Protein AF-A0AB32VSA9-F1 (afdb_monomer)

InterPro domains:
  IPR040339 Protein SHOU4/SHOU4-like [PTHR33709] (23-257)

pLDDT: mean 73.22, std 20.21, range [21.0, 95.19]

Mean predicted aligned error: 14.39 Å

Nearest PDB structures (foldseek):
  9ayr-assembly1_B  TM=3.453E-01  e=8.272E+00  Saccharomyces cerevisiae S288C

Radius of gyration: 26.33 Å; Cα contacts (8 Å, |Δi|>4): 313; chains: 1; bounding box: 54×51×90 Å

Secondary structure (DSSP, 8-state):
-PPP--------PPPP-----------EE-HHHHHHHHHHHHS--SS-HHHHHHHHHHHHHHHHHHHHHHHHH---HHHHHHHHHHHHHHHHHHHHHHHHHHHHHHHHHHHHHHSPPPPTTTPPTT------EEEEE-S--EE-SSS--EEESEEEEEEEEE---------S---SS-EEEEEEEEEE--EEEEETTT--EEEE--STT------PPPEEEEE--TT--S--HHHHHHHHHTT---SS--EEEEEEE-

Organism: Theobroma cacao (NCBI:txid3641)

Sequence (258 aa):
MHFGVSTSSTPRCLPPFEETKGKKRVMNDLSNAAVREQQSSYSCKPIPSLALYILVTLFFIGLSVSIFILVVVHNAAFLLSFLFLSALVASFLAWNAVNWRHHNKAAFGFFLNSFPDSDLRLARQGQLVKITGVASCGSHSLETSYERVARCIYASTLLYEYGQFGLKPVNVNRSCFQWNLAYCERFSTDFYITDQKSGVRAVVKAGSGCEVMPLIIESELVNTTKQCRTLSPHLSNWLRDKNLSAEARLLRLEEGFE

Foldseek 3Di:
DFDDDDDDDDDDDDDDDDDDPDDDQFKDWCQVVVQVVVVVLVPPPPDDVVVVVVVVVVLVVQQVVQVVCCVPVVDNPSVVVSVVVVVVVVVVVVVCSVVVSVCVLVVVVVVLVPDDADDPVPDDGPDDGHFDFDKFDDPDWDAELQPRRIRF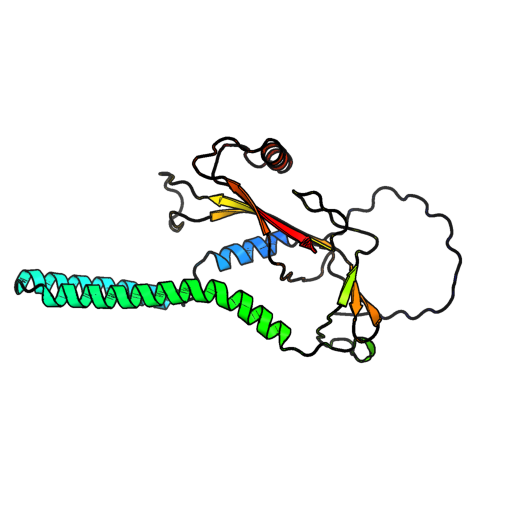QKKKKWKWFWDDDDPDDDDDDDDHTDTDTPDITIIGQWIWGQGPPHRDIDIDHNTDPDDDDDSWDWDWPDWDDPVCQDDDPSVLVSCVVVVHDSGRGTMIMTMTTD

Solvent-accessible surface area (backbone atoms only — not comparable to full-atom values): 15623 Å² total; per-residue (Å²): 114,90,79,85,87,84,88,80,92,75,95,72,87,81,76,86,84,77,86,75,83,83,74,78,83,70,53,20,78,45,27,70,60,48,53,54,50,47,57,55,68,72,41,84,68,92,55,63,68,66,60,54,53,52,52,53,53,51,50,55,53,51,50,53,53,30,51,50,45,27,70,75,68,70,43,59,64,58,41,53,52,50,52,51,53,51,50,52,53,50,50,51,51,51,50,49,56,56,46,47,65,57,43,49,60,53,50,51,51,49,55,61,63,68,53,71,71,49,55,73,90,75,59,54,90,72,60,90,72,45,77,60,55,56,74,42,52,51,100,54,57,40,59,33,87,81,87,56,51,66,67,19,39,31,32,34,39,37,35,28,35,52,54,70,95,65,100,64,97,75,73,95,86,71,75,83,80,41,76,40,81,75,42,62,45,29,41,28,31,41,27,33,36,31,31,68,88,72,68,51,72,46,78,44,80,38,16,68,94,45,94,74,85,86,89,74,81,60,44,82,76,43,77,45,49,95,87,52,61,73,72,53,72,68,57,39,50,52,29,49,76,70,76,41,84,68,68,69,63,47,38,36,36,31,42,29,73,80

Structure (mmCIF, N/CA/C/O backbone):
data_AF-A0AB32VSA9-F1
#
_entry.id   AF-A0AB32VSA9-F1
#
loop_
_atom_site.group_PDB
_atom_site.id
_atom_site.type_symbol
_atom_site.label_atom_id
_atom_site.label_alt_id
_atom_site.label_comp_id
_atom_site.label_asym_id
_atom_site.label_entity_id
_atom_site.label_seq_id
_atom_site.pdbx_PDB_ins_code
_atom_site.Cartn_x
_atom_site.Cartn_y
_atom_site.Cartn_z
_atom_site.occupancy
_atom_site.B_iso_or_equiv
_atom_site.auth_seq_id
_atom_site.auth_comp_id
_atom_site.auth_asym_id
_atom_site.auth_atom_id
_atom_site.pdbx_PDB_model_num
ATOM 1 N N . MET A 1 1 ? 3.604 -21.025 -12.481 1.00 35.41 1 MET A N 1
ATOM 2 C CA . MET A 1 1 ? 4.168 -20.023 -13.417 1.00 35.41 1 MET A CA 1
ATOM 3 C C . MET A 1 1 ? 5.036 -20.746 -14.440 1.00 35.41 1 MET A C 1
ATOM 5 O O . MET A 1 1 ? 5.994 -21.402 -14.048 1.00 35.41 1 MET A O 1
ATOM 9 N N . HIS A 1 2 ? 4.665 -20.717 -15.724 1.00 21.00 2 HIS A N 1
ATOM 10 C CA . HIS A 1 2 ? 5.461 -21.317 -16.802 1.00 21.00 2 HIS A CA 1
ATOM 11 C C . HIS A 1 2 ? 6.469 -20.288 -17.322 1.00 21.00 2 HIS A C 1
ATOM 13 O O . HIS A 1 2 ? 6.071 -19.263 -17.864 1.00 21.00 2 HIS A O 1
ATOM 19 N N . PHE A 1 3 ? 7.762 -20.569 -17.169 1.00 30.45 3 PHE A N 1
ATOM 20 C CA . PHE A 1 3 ? 8.835 -19.806 -17.799 1.00 30.45 3 PHE A CA 1
ATOM 21 C C . PHE A 1 3 ? 9.336 -20.593 -19.012 1.00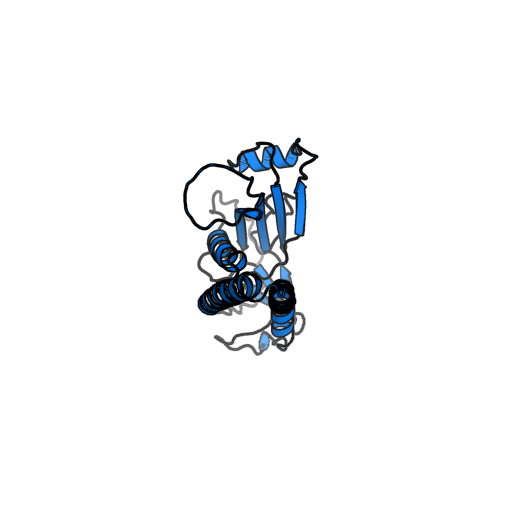 30.45 3 PHE A C 1
ATOM 23 O O . PHE A 1 3 ? 9.810 -21.716 -18.864 1.00 30.45 3 PHE A O 1
ATOM 30 N N . GLY A 1 4 ? 9.190 -20.027 -20.210 1.00 25.67 4 GLY A N 1
ATOM 31 C CA . GLY A 1 4 ? 9.845 -20.519 -21.419 1.00 25.67 4 GLY A CA 1
ATOM 32 C C . GLY A 1 4 ? 11.168 -19.783 -21.605 1.00 25.67 4 GLY A C 1
ATOM 33 O O . GLY A 1 4 ? 11.172 -18.565 -21.770 1.00 25.67 4 GLY A O 1
ATOM 34 N N . VAL A 1 5 ? 12.285 -20.507 -21.560 1.00 26.59 5 VAL A N 1
ATOM 35 C CA . VAL A 1 5 ? 13.619 -19.978 -21.869 1.00 26.59 5 VAL A CA 1
ATOM 36 C C . VAL A 1 5 ? 13.891 -20.258 -23.345 1.00 26.59 5 VAL A C 1
ATOM 38 O O . VAL A 1 5 ? 13.981 -21.415 -23.742 1.00 26.59 5 VAL A O 1
ATOM 41 N N . SER A 1 6 ? 14.001 -19.213 -24.166 1.00 25.11 6 SER A N 1
ATOM 42 C CA . SER A 1 6 ? 14.419 -19.341 -25.566 1.00 25.11 6 SER A CA 1
ATOM 43 C C . SER A 1 6 ? 15.848 -18.829 -25.710 1.00 25.11 6 SER A C 1
ATOM 45 O O . SER A 1 6 ? 16.086 -17.623 -25.691 1.00 25.11 6 SER A O 1
ATOM 47 N N . THR A 1 7 ? 16.807 -19.739 -25.857 1.00 30.09 7 THR A N 1
ATOM 48 C CA . THR A 1 7 ? 18.198 -19.422 -26.203 1.00 30.09 7 THR A CA 1
ATOM 49 C C . THR A 1 7 ? 18.356 -19.409 -27.720 1.00 30.09 7 THR A C 1
ATOM 51 O O . THR A 1 7 ? 18.237 -20.449 -28.360 1.00 30.09 7 THR A O 1
ATOM 54 N N . SER A 1 8 ? 18.645 -18.248 -28.306 1.00 26.88 8 SER A N 1
ATOM 55 C CA . SER A 1 8 ? 19.047 -18.138 -29.714 1.00 26.88 8 SER A CA 1
ATOM 56 C C . SER A 1 8 ? 20.158 -17.104 -29.859 1.00 26.88 8 SER A C 1
ATOM 58 O O . SER A 1 8 ? 19.923 -15.898 -29.818 1.00 26.88 8 SER A O 1
ATOM 60 N N . SER A 1 9 ? 21.377 -17.602 -30.040 1.00 34.31 9 SER A N 1
ATOM 61 C CA . SER A 1 9 ? 22.584 -16.861 -30.393 1.00 34.31 9 SER A CA 1
ATOM 62 C C . SER A 1 9 ? 22.668 -16.663 -31.911 1.00 34.31 9 SER A C 1
ATOM 64 O O . SER A 1 9 ? 22.901 -17.629 -32.633 1.00 34.31 9 SER A O 1
ATOM 66 N N . THR A 1 10 ? 22.480 -15.436 -32.406 1.00 26.83 10 THR A N 1
ATOM 67 C CA . THR A 1 10 ? 23.087 -14.898 -33.651 1.00 26.83 10 THR A CA 1
ATOM 68 C C . THR A 1 10 ? 22.665 -13.433 -33.861 1.00 26.83 10 THR A C 1
ATOM 70 O O . THR A 1 10 ? 21.497 -13.110 -33.641 1.00 26.83 10 THR A O 1
ATOM 73 N N . PRO A 1 11 ? 23.565 -12.528 -34.296 1.00 30.75 11 PRO A N 1
ATOM 74 C CA . PRO A 1 11 ? 23.220 -11.137 -34.569 1.00 30.75 11 PRO A CA 1
ATOM 75 C C . PRO A 1 11 ? 22.590 -11.033 -35.965 1.00 30.75 11 PRO A C 1
ATOM 77 O O . PRO A 1 11 ? 23.220 -11.378 -36.962 1.00 30.75 11 PRO A O 1
ATOM 80 N N . ARG A 1 12 ? 21.343 -10.561 -36.058 1.00 26.11 12 ARG A N 1
ATOM 81 C CA . ARG A 1 12 ? 20.719 -10.175 -37.333 1.00 26.11 12 ARG A CA 1
ATOM 82 C C . ARG A 1 12 ? 20.363 -8.695 -37.296 1.00 26.11 12 ARG A C 1
ATOM 84 O O . ARG A 1 12 ? 19.714 -8.238 -36.360 1.00 26.11 12 ARG A O 1
ATOM 91 N N . CYS A 1 13 ? 20.826 -7.968 -38.311 1.00 27.91 13 CYS A N 1
ATOM 92 C CA . CYS A 1 13 ? 20.515 -6.565 -38.555 1.00 27.91 13 CYS A CA 1
ATOM 93 C C . CYS A 1 13 ? 18.994 -6.335 -38.568 1.00 27.91 13 CYS A C 1
ATOM 95 O O . CYS A 1 13 ? 18.254 -7.078 -39.214 1.00 27.91 13 CYS A O 1
ATOM 97 N N . LEU A 1 14 ? 18.552 -5.310 -37.837 1.00 31.47 14 LEU A N 1
ATOM 98 C CA . LEU A 1 14 ? 17.164 -4.849 -37.778 1.00 31.47 14 LEU A CA 1
ATOM 99 C C . LEU A 1 14 ? 16.719 -4.280 -39.139 1.00 31.47 14 LEU A C 1
ATOM 101 O O . LEU A 1 14 ? 17.424 -3.423 -39.674 1.00 31.47 14 LEU A O 1
ATOM 105 N N . PRO A 1 15 ? 15.551 -4.673 -39.679 1.00 29.00 15 PRO A N 1
ATOM 106 C CA . PRO A 1 15 ? 14.857 -3.870 -40.679 1.00 29.00 15 PRO A CA 1
ATOM 107 C C . PRO A 1 15 ? 14.147 -2.668 -40.012 1.00 29.00 15 PRO A C 1
ATOM 109 O O . PRO A 1 15 ? 13.906 -2.699 -38.800 1.00 29.00 15 PRO A O 1
ATOM 112 N N . PRO A 1 16 ? 13.802 -1.605 -40.766 1.00 29.19 16 PRO A N 1
ATOM 113 C CA . PRO A 1 16 ? 13.108 -0.436 -40.227 1.00 29.19 16 PRO A CA 1
ATOM 114 C C . PRO A 1 16 ? 11.708 -0.817 -39.729 1.00 29.19 16 PRO A C 1
ATOM 116 O O . PRO A 1 16 ? 10.989 -1.559 -40.396 1.00 29.19 16 PRO A O 1
ATOM 119 N N . PHE A 1 17 ? 11.323 -0.315 -38.555 1.00 32.28 17 PHE A N 1
ATOM 120 C CA . PHE A 1 17 ? 10.021 -0.581 -37.943 1.00 32.28 17 PHE A CA 1
ATOM 121 C C . PHE A 1 17 ? 8.927 0.286 -38.585 1.00 32.28 17 PHE A C 1
ATOM 123 O O . PHE A 1 17 ? 8.927 1.506 -38.431 1.00 32.28 17 PHE A O 1
ATOM 130 N N . GLU A 1 18 ? 7.994 -0.366 -39.282 1.00 25.50 18 GLU A N 1
ATOM 131 C CA . GLU A 1 18 ? 6.691 0.186 -39.661 1.00 25.50 18 GLU A CA 1
ATOM 132 C C . GLU A 1 18 ? 5.836 0.458 -38.415 1.00 25.50 18 GLU A C 1
ATOM 134 O O . GLU A 1 18 ? 5.576 -0.423 -37.591 1.00 25.50 18 GLU A O 1
ATOM 139 N N . GLU A 1 19 ? 5.351 1.692 -38.307 1.00 30.14 19 GLU A N 1
ATOM 140 C CA . GLU A 1 19 ? 4.431 2.146 -37.273 1.00 30.14 19 GLU A CA 1
ATOM 141 C C . GLU A 1 19 ? 3.050 1.488 -37.449 1.00 30.14 19 GLU A C 1
ATOM 143 O O . GLU A 1 19 ? 2.195 1.942 -38.210 1.00 30.14 19 GLU A O 1
ATOM 148 N N . THR A 1 20 ? 2.803 0.391 -36.729 1.00 28.34 20 THR A N 1
ATOM 149 C CA . THR A 1 20 ? 1.474 -0.232 -36.686 1.00 28.34 20 THR A CA 1
ATOM 150 C C . THR A 1 20 ? 0.587 0.489 -35.670 1.00 28.34 20 THR A C 1
ATOM 152 O O . THR A 1 20 ? 0.691 0.300 -34.456 1.00 28.34 20 THR A O 1
ATOM 155 N N . LYS A 1 21 ? -0.320 1.323 -36.191 1.00 29.47 21 LYS A N 1
ATOM 156 C CA . LYS A 1 21 ? -1.461 1.908 -35.475 1.00 29.47 21 LYS A CA 1
ATOM 157 C C . LYS A 1 21 ? -2.242 0.844 -34.689 1.00 29.47 21 LYS A C 1
ATOM 159 O O . LYS A 1 21 ? -2.669 -0.163 -35.244 1.00 29.47 21 LYS A O 1
ATOM 164 N N . GLY A 1 22 ? -2.533 1.145 -33.420 1.00 36.44 22 GLY A N 1
ATOM 165 C CA . GLY A 1 22 ? -3.694 0.592 -32.713 1.00 36.44 22 GLY A CA 1
ATOM 166 C C . GLY A 1 22 ? -3.508 -0.735 -31.972 1.00 36.44 22 GLY A C 1
ATOM 167 O O . GLY A 1 22 ? -4.426 -1.550 -31.960 1.00 36.44 22 GLY A O 1
ATOM 168 N N . LYS A 1 23 ? -2.377 -0.968 -31.295 1.00 35.75 23 LYS A N 1
ATOM 169 C CA . LYS A 1 23 ? -2.294 -2.059 -30.309 1.00 35.75 23 LYS A CA 1
ATOM 170 C C . LYS A 1 23 ? -2.831 -1.571 -28.961 1.00 35.75 23 LYS A C 1
ATOM 172 O O . LYS A 1 23 ? -2.217 -0.731 -28.309 1.00 35.75 23 LYS A O 1
ATOM 177 N N . LYS A 1 24 ? -4.002 -2.082 -28.565 1.00 42.81 24 LYS A N 1
ATOM 178 C CA . LYS A 1 24 ? -4.628 -1.846 -27.253 1.00 42.81 24 LYS A CA 1
ATOM 179 C C . LYS A 1 24 ? -3.568 -2.045 -26.159 1.00 42.81 24 LYS A C 1
ATOM 181 O O . LYS A 1 24 ? -2.913 -3.085 -26.138 1.00 42.81 24 LYS A O 1
ATOM 186 N N . ARG A 1 25 ? -3.356 -1.034 -25.309 1.00 56.56 25 ARG A N 1
ATOM 187 C CA . ARG A 1 25 ? -2.341 -1.043 -24.243 1.00 56.56 25 ARG A CA 1
ATOM 188 C C . ARG A 1 25 ? -2.676 -2.203 -23.288 1.00 56.56 25 ARG A C 1
ATOM 190 O O . ARG A 1 25 ? -3.691 -2.155 -22.601 1.00 56.56 25 ARG A O 1
ATOM 197 N N . VAL A 1 26 ? -1.906 -3.293 -23.333 1.00 61.84 26 VAL A N 1
ATOM 198 C CA . VAL A 1 26 ? -2.169 -4.502 -22.532 1.00 61.84 26 VAL A CA 1
ATOM 199 C C . VAL A 1 26 ? -1.580 -4.282 -21.140 1.00 61.84 26 VAL A C 1
ATOM 201 O O . VAL A 1 26 ? -0.408 -4.560 -20.913 1.00 61.84 26 VAL A O 1
ATOM 204 N N . MET A 1 27 ? -2.376 -3.725 -20.230 1.00 71.56 27 MET A N 1
ATOM 205 C CA . MET A 1 27 ? -2.008 -3.492 -18.828 1.00 71.56 27 MET A CA 1
ATOM 206 C C . MET A 1 27 ? -2.840 -4.398 -17.928 1.00 71.56 27 MET A C 1
ATOM 208 O O . MET A 1 27 ? -3.987 -4.713 -18.255 1.00 71.56 27 MET A O 1
ATOM 212 N N . ASN A 1 28 ? -2.267 -4.812 -16.803 1.00 78.81 28 ASN A N 1
ATOM 213 C CA . ASN A 1 28 ? -3.028 -5.489 -15.765 1.00 78.81 28 ASN A CA 1
ATOM 214 C C . ASN A 1 28 ? -3.675 -4.444 -14.857 1.00 78.81 28 ASN A C 1
ATOM 216 O O . ASN A 1 28 ? -2.970 -3.594 -14.312 1.00 78.81 28 ASN A O 1
ATOM 220 N N . ASP A 1 29 ? -4.998 -4.493 -14.727 1.00 81.69 29 ASP A N 1
ATOM 221 C CA . ASP A 1 29 ? -5.756 -3.610 -13.844 1.00 81.69 29 ASP A CA 1
ATOM 222 C C . ASP A 1 29 ? -5.921 -4.280 -12.475 1.00 81.69 29 ASP A C 1
ATOM 224 O O . ASP A 1 29 ? -6.657 -5.256 -12.312 1.00 81.69 29 ASP A O 1
ATOM 228 N N . LEU A 1 30 ? -5.202 -3.749 -11.489 1.00 78.69 30 LEU A N 1
ATOM 229 C CA . LEU A 1 30 ? -5.154 -4.240 -10.112 1.00 78.69 30 LEU A CA 1
ATOM 230 C C . LEU A 1 30 ? -6.095 -3.451 -9.185 1.00 78.69 30 LEU A C 1
ATOM 232 O O . LEU A 1 30 ? -6.145 -3.707 -7.978 1.00 78.69 30 LEU A O 1
ATOM 236 N N . SER A 1 31 ? -6.872 -2.511 -9.727 1.00 79.62 31 SER A N 1
ATOM 237 C CA . SER A 1 31 ? -7.707 -1.585 -8.951 1.00 79.62 31 SER A CA 1
ATOM 238 C C . SER A 1 31 ? -8.785 -2.317 -8.144 1.00 79.62 31 SER A C 1
ATOM 240 O O . SER A 1 31 ? -9.025 -2.011 -6.977 1.00 79.62 31 SER A O 1
ATOM 242 N N . ASN A 1 32 ? -9.391 -3.363 -8.714 1.00 73.31 32 ASN A N 1
ATOM 243 C CA . ASN A 1 32 ? -10.429 -4.146 -8.031 1.00 73.31 32 ASN A CA 1
ATOM 244 C C . ASN A 1 32 ? -9.892 -4.958 -6.839 1.00 73.31 32 ASN A C 1
ATOM 246 O O . ASN A 1 32 ? -10.581 -5.103 -5.825 1.00 73.31 32 ASN A O 1
ATOM 250 N N . ALA A 1 33 ? -8.668 -5.485 -6.948 1.00 65.19 33 ALA A N 1
ATOM 251 C CA . ALA A 1 33 ? -8.012 -6.203 -5.856 1.00 65.19 33 ALA A CA 1
ATOM 252 C C . ALA A 1 33 ? -7.688 -5.246 -4.699 1.00 65.19 33 ALA A C 1
ATOM 254 O O . ALA A 1 33 ? -7.984 -5.548 -3.543 1.00 65.19 33 ALA A O 1
ATOM 255 N N . ALA A 1 34 ? -7.204 -4.047 -5.031 1.00 62.69 34 ALA A N 1
ATOM 256 C CA . ALA A 1 34 ? -6.918 -2.987 -4.072 1.00 62.69 34 ALA A CA 1
ATOM 257 C C . ALA A 1 34 ? -8.157 -2.546 -3.287 1.00 62.69 34 ALA A C 1
ATOM 259 O O . ALA A 1 34 ? -8.103 -2.419 -2.069 1.00 62.69 34 ALA A O 1
ATOM 260 N N . VAL A 1 35 ? -9.302 -2.369 -3.956 1.00 62.25 35 VAL A N 1
ATOM 261 C CA . VAL A 1 35 ? -10.560 -1.986 -3.291 1.00 62.25 35 VAL A CA 1
ATOM 262 C C . VAL A 1 35 ? -11.014 -3.053 -2.286 1.00 62.25 35 VAL A C 1
ATOM 264 O O . VAL A 1 35 ? -11.461 -2.711 -1.187 1.00 62.25 35 VAL A O 1
ATOM 267 N N . ARG A 1 36 ? -10.865 -4.346 -2.612 1.00 58.03 36 ARG A N 1
ATOM 268 C CA . ARG A 1 36 ? -11.157 -5.451 -1.678 1.00 58.03 36 ARG A CA 1
ATOM 269 C C . ARG A 1 36 ? -10.204 -5.465 -0.483 1.00 58.03 36 ARG A C 1
ATOM 271 O O . ARG A 1 36 ? -10.646 -5.635 0.654 1.00 58.03 36 ARG A O 1
ATOM 278 N N . GLU A 1 37 ? -8.916 -5.260 -0.728 1.00 58.25 37 GLU A N 1
ATOM 279 C CA . GLU A 1 37 ? -7.888 -5.207 0.312 1.00 58.25 37 GLU A CA 1
ATOM 280 C C . GLU A 1 37 ? -8.098 -4.002 1.246 1.00 58.25 37 GLU A C 1
ATOM 282 O O . GLU A 1 37 ? -8.078 -4.145 2.469 1.00 58.25 37 GLU A O 1
ATOM 287 N N . GLN A 1 38 ? -8.449 -2.839 0.695 1.00 54.19 38 GLN A N 1
ATOM 288 C CA . GLN A 1 38 ? -8.810 -1.629 1.433 1.00 54.19 38 GLN A CA 1
ATOM 289 C C . GLN A 1 38 ? -10.019 -1.854 2.350 1.00 54.19 38 GLN A C 1
ATOM 291 O O . GLN A 1 38 ? -9.975 -1.527 3.537 1.00 54.19 38 GLN A O 1
ATOM 296 N N . GLN A 1 39 ? -11.092 -2.467 1.836 1.00 49.59 39 GLN A N 1
ATOM 297 C CA . GLN A 1 39 ? -12.261 -2.832 2.645 1.00 49.59 39 GLN A CA 1
ATOM 298 C C . GLN A 1 39 ? -11.880 -3.760 3.806 1.00 49.59 39 GLN A C 1
ATOM 300 O O . GLN A 1 39 ? -12.445 -3.645 4.893 1.00 49.59 39 GLN A O 1
ATOM 305 N N . SER A 1 40 ? -10.892 -4.636 3.608 1.00 45.06 40 SER A N 1
ATOM 306 C CA . SER A 1 40 ? -10.375 -5.522 4.655 1.00 45.06 40 SER A CA 1
ATOM 307 C C . SER A 1 40 ? -9.423 -4.836 5.649 1.00 45.06 40 SER A C 1
ATOM 309 O O . SER A 1 40 ? -9.400 -5.222 6.811 1.00 45.06 40 SER A O 1
ATOM 311 N N . SER A 1 41 ? -8.697 -3.796 5.219 1.00 40.25 41 SER A N 1
ATOM 312 C CA . SER A 1 41 ? -7.697 -3.045 6.001 1.00 40.25 41 SER A CA 1
ATOM 313 C C . SER A 1 41 ? -8.311 -1.912 6.849 1.00 40.25 41 SER A C 1
ATOM 315 O O . SER A 1 41 ? -7.847 -1.608 7.956 1.00 40.25 41 SER A O 1
ATOM 317 N N . TYR A 1 42 ? -9.398 -1.296 6.366 1.00 41.09 42 TYR A N 1
ATOM 318 C CA . TYR A 1 42 ? -10.197 -0.306 7.108 1.00 41.09 42 TYR A CA 1
ATOM 319 C C . TYR A 1 42 ? -11.326 -0.931 7.928 1.00 41.09 42 TYR A C 1
ATOM 321 O O . TYR A 1 42 ? -11.770 -0.335 8.910 1.00 41.09 42 TYR A O 1
ATOM 329 N N . SER A 1 43 ? -11.750 -2.153 7.598 1.00 33.47 43 SER A N 1
ATOM 330 C CA . SER A 1 43 ? -12.418 -2.997 8.580 1.00 33.47 43 SER A CA 1
ATOM 331 C C . SER A 1 43 ? -11.373 -3.344 9.634 1.00 33.47 43 SER A C 1
ATOM 333 O O . SER A 1 43 ? -10.417 -4.054 9.347 1.00 33.47 43 SER A O 1
ATOM 335 N N . CYS A 1 44 ? -11.501 -2.807 10.848 1.00 38.19 44 CYS A N 1
ATOM 336 C CA . CYS A 1 44 ? -10.731 -3.286 11.991 1.00 38.19 44 CYS A CA 1
ATOM 337 C C . CYS A 1 44 ? -10.909 -4.806 12.111 1.00 38.19 44 CYS A C 1
ATOM 339 O O . CYS A 1 44 ? -11.855 -5.280 12.734 1.00 38.19 44 CYS A O 1
ATOM 341 N N . LYS A 1 45 ? -9.994 -5.579 11.534 1.00 45.50 45 LYS A N 1
ATOM 342 C CA . LYS A 1 45 ? -9.835 -6.996 11.839 1.00 45.50 45 LYS A CA 1
ATOM 343 C C . LYS A 1 45 ? -8.428 -7.309 12.354 1.00 45.50 45 LYS A C 1
ATOM 345 O O . LYS A 1 45 ? -7.742 -8.121 11.745 1.00 45.50 45 LYS A O 1
ATOM 350 N N . PRO A 1 46 ? -7.999 -6.745 13.500 1.00 47.50 46 PRO A N 1
ATOM 351 C CA . PRO A 1 46 ? -6.947 -7.368 14.293 1.00 47.50 46 PRO A CA 1
ATOM 352 C C . PRO A 1 46 ? -7.500 -8.182 15.478 1.00 47.50 46 PRO A C 1
ATOM 354 O O . PRO A 1 46 ? -6.727 -8.665 16.293 1.00 47.50 46 PRO A O 1
ATOM 357 N N . ILE A 1 47 ? -8.822 -8.349 15.613 1.00 51.66 47 ILE A N 1
ATOM 358 C CA . ILE A 1 47 ? -9.440 -9.130 16.697 1.00 51.66 47 ILE A CA 1
ATOM 359 C C . ILE A 1 47 ? -10.629 -9.891 16.095 1.00 51.66 47 ILE A C 1
ATOM 361 O O . ILE A 1 47 ? -11.390 -9.277 15.339 1.00 51.66 47 ILE A O 1
ATOM 365 N N . PRO A 1 48 ? -10.813 -11.202 16.363 1.00 61.69 48 PRO A N 1
ATOM 366 C CA . PRO A 1 48 ? -12.011 -11.910 15.924 1.00 61.69 48 PRO A CA 1
ATOM 367 C C . PRO A 1 48 ? -13.229 -11.113 16.393 1.00 61.69 48 PRO A C 1
ATOM 369 O O . PRO A 1 48 ? -13.351 -10.827 17.581 1.00 61.69 48 PRO A O 1
ATOM 372 N N . SER A 1 49 ? -14.103 -10.716 15.464 1.00 62.94 49 SER A N 1
ATOM 373 C CA . SER A 1 49 ? -15.261 -9.845 15.734 1.00 62.94 49 SER A CA 1
ATOM 374 C C . SER A 1 49 ? -16.061 -10.308 16.955 1.00 62.94 49 SER A C 1
ATOM 376 O O . SER A 1 49 ? -16.519 -9.497 17.753 1.00 62.94 49 SER A O 1
ATOM 378 N N . LEU A 1 50 ? -16.130 -11.623 17.148 1.00 73.69 50 LEU A N 1
ATOM 379 C CA . LEU A 1 50 ? -16.733 -12.296 18.290 1.00 73.69 50 LEU A CA 1
ATOM 380 C C . LEU A 1 50 ? -16.126 -11.893 19.649 1.00 73.69 50 LEU A C 1
ATOM 382 O O . LEU A 1 50 ? -16.869 -11.640 20.591 1.00 73.69 50 LEU A O 1
ATOM 386 N N . ALA A 1 51 ? -14.802 -11.769 19.760 1.00 75.88 51 ALA A N 1
ATOM 387 C CA . ALA A 1 51 ? -14.140 -11.362 21.001 1.00 75.88 51 ALA A CA 1
ATOM 388 C C . ALA A 1 51 ? -14.420 -9.894 21.365 1.00 75.88 51 ALA A C 1
ATOM 390 O O . ALA A 1 51 ? -14.579 -9.583 22.543 1.00 75.88 51 ALA A O 1
ATOM 391 N N . LEU A 1 52 ? -14.557 -9.005 20.373 1.00 75.44 52 LEU A N 1
ATOM 392 C CA . LEU A 1 52 ? -14.984 -7.623 20.621 1.00 75.44 52 LEU A CA 1
ATOM 393 C C . LEU A 1 52 ? -16.432 -7.561 21.108 1.00 75.44 52 LEU A C 1
ATOM 395 O O . LEU A 1 52 ? -16.710 -6.839 22.061 1.00 75.44 52 LEU A O 1
ATOM 399 N N . TYR A 1 53 ? -17.339 -8.340 20.510 1.00 79.25 53 TYR A N 1
ATOM 400 C CA . TYR A 1 53 ? -18.720 -8.424 20.991 1.00 79.25 53 TYR A CA 1
ATOM 401 C C . TYR A 1 53 ? -18.781 -8.902 22.443 1.00 79.25 53 TYR A C 1
ATOM 403 O O . TYR A 1 53 ? -19.420 -8.249 23.263 1.00 79.25 53 TYR A O 1
ATOM 411 N N . ILE A 1 54 ? -18.059 -9.975 22.781 1.00 86.44 54 ILE A N 1
ATOM 412 C CA . ILE A 1 54 ? -17.986 -10.489 24.156 1.00 86.44 54 ILE A CA 1
ATOM 413 C C . ILE A 1 54 ? -17.454 -9.416 25.115 1.00 86.44 54 ILE A C 1
ATOM 415 O O . ILE A 1 54 ? -18.044 -9.192 26.171 1.00 86.44 54 ILE A O 1
ATOM 419 N N . LEU A 1 55 ? -16.373 -8.725 24.745 1.00 86.25 55 LEU A N 1
ATOM 420 C CA . LEU A 1 55 ? -15.775 -7.681 25.576 1.00 86.25 55 LEU A CA 1
ATOM 421 C C . LEU A 1 55 ? -16.742 -6.514 25.826 1.00 86.25 55 LEU A C 1
ATOM 423 O O . LEU A 1 55 ? -16.869 -6.050 26.958 1.00 86.25 55 LEU A O 1
ATOM 427 N N . VAL A 1 56 ? -17.448 -6.063 24.786 1.00 86.31 56 VAL A N 1
ATOM 428 C CA . VAL A 1 56 ? -18.442 -4.985 24.885 1.00 86.31 56 VAL A CA 1
ATOM 429 C C . VAL A 1 56 ? -19.612 -5.408 25.773 1.00 86.31 56 VAL A C 1
ATOM 431 O O . VAL A 1 56 ? -20.026 -4.645 26.645 1.00 86.31 56 VAL A O 1
ATOM 434 N N . THR A 1 57 ? -20.121 -6.632 25.617 1.00 89.81 57 THR A N 1
ATOM 435 C CA . THR A 1 57 ? -21.197 -7.157 26.468 1.00 89.81 57 THR A CA 1
ATOM 436 C C . THR A 1 57 ? -20.768 -7.236 27.935 1.00 89.81 57 THR A C 1
ATOM 438 O O . THR A 1 57 ? -21.501 -6.770 28.807 1.00 89.81 57 THR A O 1
ATOM 441 N N . LEU A 1 58 ? -19.569 -7.754 28.220 1.00 91.81 58 LEU A N 1
ATOM 442 C CA . LEU A 1 58 ? -19.019 -7.804 29.580 1.00 91.81 58 LEU A CA 1
ATOM 443 C C . LEU A 1 58 ? -18.871 -6.411 30.194 1.00 91.81 58 LEU A C 1
ATOM 445 O O . LEU A 1 58 ? -19.174 -6.230 31.373 1.00 91.81 58 LEU A O 1
ATOM 449 N N . PHE A 1 59 ? -18.456 -5.421 29.400 1.00 92.44 59 PHE A N 1
ATOM 450 C CA . PHE A 1 59 ? -18.349 -4.040 29.856 1.00 92.44 59 PHE A CA 1
ATOM 451 C C . PHE A 1 59 ? -19.706 -3.477 30.305 1.00 92.44 59 PHE A C 1
ATOM 453 O O . PHE A 1 59 ? -19.803 -2.924 31.398 1.00 92.44 59 PHE A O 1
ATOM 460 N N . PHE A 1 60 ? -20.774 -3.662 29.522 1.00 93.88 60 PHE A N 1
ATOM 461 C CA . PHE A 1 60 ? -22.108 -3.178 29.902 1.00 93.88 60 PHE A CA 1
ATOM 462 C C . PHE A 1 60 ? -22.679 -3.889 31.134 1.00 93.88 60 PHE A C 1
ATOM 464 O O . PHE A 1 60 ? -23.294 -3.241 31.985 1.00 93.88 60 PHE A O 1
ATOM 471 N N . ILE A 1 61 ? -22.454 -5.201 31.259 1.00 94.75 61 ILE A N 1
ATOM 472 C CA . ILE A 1 61 ? -22.865 -5.964 32.447 1.00 94.75 61 ILE A CA 1
ATOM 473 C C . ILE A 1 61 ? -22.119 -5.445 33.681 1.00 94.75 61 ILE A C 1
ATOM 475 O O . ILE A 1 61 ? -22.752 -5.114 34.683 1.00 94.75 61 ILE A O 1
ATOM 479 N N . GLY A 1 62 ? -20.792 -5.306 33.594 1.00 92.31 62 GLY A N 1
ATOM 480 C CA . GLY A 1 62 ? -19.962 -4.788 34.682 1.00 92.31 62 GLY A CA 1
ATOM 481 C C . GLY A 1 62 ? -20.370 -3.379 35.109 1.00 92.31 62 GLY A C 1
ATOM 482 O O . GLY A 1 62 ? -20.596 -3.143 36.293 1.00 92.31 62 GLY A O 1
ATOM 483 N N . LEU A 1 63 ? -20.575 -2.474 34.146 1.00 93.62 63 LEU A N 1
ATOM 484 C CA . LEU A 1 63 ? -21.036 -1.107 34.399 1.00 93.62 63 LEU A CA 1
ATOM 485 C C . LEU A 1 63 ? -22.378 -1.092 35.147 1.00 93.62 63 LEU A C 1
ATOM 487 O O . LEU A 1 63 ? -22.535 -0.353 36.118 1.00 93.62 63 LEU A O 1
ATOM 491 N N . SER A 1 64 ? -23.329 -1.929 34.723 1.00 92.69 64 SER A N 1
ATOM 492 C CA . SER A 1 64 ? -24.659 -2.019 35.341 1.00 92.69 64 SER A CA 1
ATOM 493 C C . SER A 1 64 ? -24.571 -2.461 36.804 1.00 92.69 64 SER A C 1
ATOM 495 O O . SER A 1 64 ? -25.194 -1.853 37.676 1.00 92.69 64 SER A O 1
ATOM 497 N N . VAL A 1 65 ? -23.745 -3.472 37.092 1.00 93.94 65 VAL A N 1
ATOM 498 C CA . VAL A 1 65 ? -23.509 -3.963 38.459 1.00 93.94 65 VAL A CA 1
ATOM 499 C C . VAL A 1 65 ? -22.813 -2.900 39.315 1.00 93.94 65 VAL A C 1
ATOM 501 O O . VAL A 1 65 ? -23.234 -2.651 40.444 1.00 93.94 65 VAL A O 1
ATOM 504 N N . SER A 1 66 ? -21.792 -2.220 38.786 1.00 91.62 66 SER A N 1
ATOM 505 C CA . SER A 1 66 ? -21.086 -1.154 39.509 1.00 91.62 66 SER A CA 1
ATOM 506 C C . SER A 1 66 ? -21.989 0.038 39.843 1.00 91.62 66 SER A C 1
ATOM 508 O O . SER A 1 66 ? -21.896 0.575 40.946 1.00 91.62 66 SER A O 1
ATOM 510 N N . ILE A 1 67 ? -22.884 0.438 38.931 1.00 92.81 67 ILE A N 1
ATOM 511 C CA . ILE A 1 67 ? -23.866 1.508 39.177 1.00 92.81 67 ILE A CA 1
ATOM 512 C C . ILE A 1 67 ? -24.877 1.079 40.243 1.00 92.81 67 ILE A C 1
ATOM 514 O O . ILE A 1 67 ? -25.185 1.860 41.139 1.00 92.81 67 ILE A O 1
ATOM 518 N N . PHE A 1 68 ? -25.372 -0.159 40.190 1.00 93.12 68 PHE A N 1
ATOM 519 C CA . PHE A 1 68 ? -26.294 -0.670 41.205 1.00 93.12 68 PHE A CA 1
ATOM 520 C C . PHE A 1 68 ? -25.673 -0.630 42.608 1.00 93.12 68 PHE A C 1
ATOM 522 O O . PHE A 1 68 ? -26.287 -0.118 43.544 1.00 93.12 68 PHE A O 1
ATOM 529 N N . ILE A 1 69 ? -24.424 -1.088 42.743 1.00 91.75 69 ILE A N 1
ATOM 530 C CA . ILE A 1 69 ? -23.684 -1.030 44.012 1.00 91.75 69 ILE A CA 1
ATOM 531 C C . ILE A 1 69 ? -23.495 0.421 44.471 1.00 91.75 69 ILE A C 1
ATOM 533 O O . ILE A 1 69 ? -23.675 0.705 45.654 1.00 91.75 69 ILE A O 1
ATOM 537 N N . LEU A 1 70 ? -23.185 1.350 43.560 1.00 91.69 70 LEU A N 1
ATOM 538 C CA . LEU A 1 70 ? -23.086 2.774 43.889 1.00 91.69 70 LEU A CA 1
ATOM 539 C C . LEU A 1 70 ? -24.402 3.317 44.459 1.00 91.69 70 LEU A C 1
ATOM 541 O O . LEU A 1 70 ? -24.370 4.049 45.439 1.00 91.69 70 LEU A O 1
ATOM 545 N N . VAL A 1 71 ? -25.546 2.983 43.861 1.00 92.44 71 VAL A N 1
ATOM 546 C CA . VAL A 1 71 ? -26.854 3.489 44.309 1.00 92.44 71 VAL A CA 1
ATOM 547 C C . VAL A 1 71 ? -27.247 2.898 45.661 1.00 92.44 71 VAL A C 1
ATOM 549 O O . VAL A 1 71 ? -27.740 3.626 46.514 1.00 92.44 71 VAL A O 1
ATOM 552 N N . VAL A 1 72 ? -27.021 1.599 45.868 1.00 92.94 72 VAL A N 1
ATOM 553 C CA . VAL A 1 72 ? -27.457 0.893 47.085 1.00 92.94 72 VAL A CA 1
ATOM 554 C C . VAL A 1 72 ? -26.520 1.144 48.265 1.00 92.94 72 VAL A C 1
ATOM 556 O O . VAL A 1 72 ? -26.973 1.360 49.384 1.00 92.94 72 VAL A O 1
ATOM 559 N N . VAL A 1 73 ? -25.209 1.087 48.030 1.00 92.81 73 VAL A N 1
ATOM 560 C CA . VAL A 1 73 ? -24.184 1.166 49.085 1.00 92.81 73 VAL A CA 1
ATOM 561 C C . VAL A 1 73 ? -23.660 2.597 49.244 1.00 92.81 73 VAL A C 1
ATOM 563 O O . VAL A 1 73 ? -22.953 2.889 50.203 1.00 92.81 73 VAL A O 1
ATOM 566 N N . HIS A 1 74 ? -23.976 3.501 48.306 1.00 89.50 74 HIS A N 1
ATOM 567 C CA . HIS A 1 74 ? -23.424 4.860 48.239 1.00 89.50 74 HIS A CA 1
ATOM 568 C C . HIS A 1 74 ? -21.887 4.894 48.239 1.00 89.50 74 HIS A C 1
ATOM 570 O O . HIS A 1 74 ? -21.270 5.877 48.647 1.00 89.50 74 HIS A O 1
ATOM 576 N N . ASN A 1 75 ? -21.252 3.826 47.741 1.00 86.44 75 ASN A N 1
ATOM 577 C CA . ASN A 1 75 ? -19.802 3.701 47.672 1.00 86.44 75 ASN A CA 1
ATOM 578 C C . ASN A 1 75 ? -19.315 3.702 46.217 1.00 86.44 75 ASN A C 1
ATOM 580 O O . ASN A 1 75 ? -19.584 2.777 45.448 1.00 86.44 75 ASN A O 1
ATOM 584 N N . ALA A 1 76 ? -18.556 4.736 45.853 1.00 90.50 76 ALA A N 1
ATOM 585 C CA . ALA A 1 76 ? -18.037 4.928 44.501 1.00 90.50 76 ALA A CA 1
ATOM 586 C C . ALA A 1 76 ? -16.783 4.104 44.175 1.00 90.50 76 ALA A C 1
ATOM 588 O O . ALA A 1 76 ? -16.386 4.049 43.010 1.00 90.50 76 ALA A O 1
ATOM 589 N N . ALA A 1 77 ? -16.171 3.438 45.161 1.00 91.06 77 ALA A N 1
ATOM 590 C CA . ALA A 1 77 ? -14.919 2.705 44.971 1.00 91.06 77 ALA A CA 1
ATOM 591 C C . ALA A 1 77 ? -15.007 1.643 43.858 1.00 91.06 77 ALA A C 1
ATOM 593 O O . ALA A 1 77 ? -14.096 1.531 43.038 1.00 91.06 77 ALA A O 1
ATOM 594 N N . PHE A 1 78 ? -16.123 0.910 43.775 1.00 88.81 78 PHE A N 1
ATOM 595 C CA . PHE A 1 78 ? -16.328 -0.120 42.750 1.00 88.81 78 PHE A CA 1
ATOM 596 C C . PHE A 1 78 ? -16.463 0.458 41.341 1.00 88.81 78 PHE A C 1
ATOM 598 O O . PHE A 1 78 ? -15.905 -0.095 40.395 1.00 88.81 78 PHE A O 1
ATOM 605 N N . LEU A 1 79 ? -17.163 1.5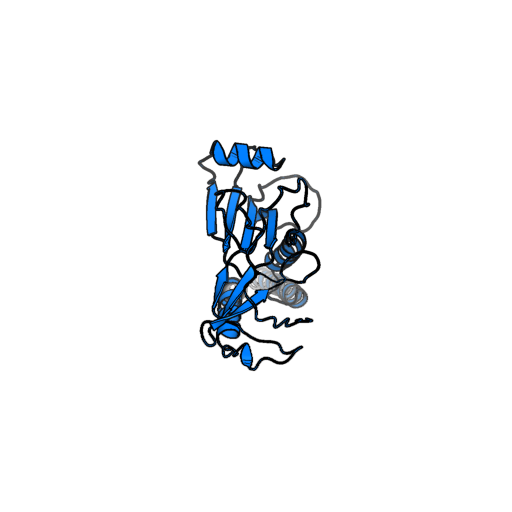86 41.200 1.00 91.25 79 LEU A N 1
ATOM 606 C CA . LEU A 1 79 ? -17.296 2.269 39.915 1.00 91.25 79 LEU A CA 1
ATOM 607 C C . LEU A 1 79 ? -15.939 2.815 39.450 1.00 91.25 79 LEU A C 1
ATOM 609 O O . LEU A 1 79 ? -15.554 2.608 38.302 1.00 91.25 79 LEU A O 1
ATOM 613 N N . LEU A 1 80 ? -15.193 3.462 40.351 1.00 93.69 80 LEU A N 1
ATOM 614 C CA . LEU A 1 80 ? -13.855 3.994 40.073 1.00 93.69 80 LEU A CA 1
ATOM 615 C C . LEU A 1 80 ? -12.879 2.891 39.645 1.00 93.69 80 LEU A C 1
ATOM 617 O O . LEU A 1 80 ? -12.179 3.045 38.645 1.00 93.69 80 LEU A O 1
ATOM 621 N N . SER A 1 81 ? -12.869 1.761 40.358 1.00 92.94 81 SER A N 1
ATOM 622 C CA . SER A 1 81 ? -12.029 0.607 40.022 1.00 92.94 81 SER A CA 1
ATOM 623 C C . SER A 1 81 ? -12.380 0.014 38.652 1.00 92.94 81 SER A C 1
ATOM 625 O O . SER A 1 81 ? -11.486 -0.227 37.838 1.00 92.94 81 SER A O 1
ATOM 627 N N . PHE A 1 82 ? -13.674 -0.157 38.360 1.00 93.62 82 PHE A N 1
ATOM 628 C CA . PHE A 1 82 ? -14.137 -0.672 37.071 1.00 93.62 82 PHE A CA 1
ATOM 629 C C . PHE A 1 82 ? -13.750 0.251 35.908 1.00 93.62 82 PHE A C 1
ATOM 631 O O . PHE A 1 82 ? -13.206 -0.214 34.904 1.00 93.62 82 PHE A O 1
ATOM 638 N N . LEU A 1 83 ? -13.970 1.563 36.053 1.00 93.81 83 LEU A N 1
ATOM 639 C CA . LEU A 1 83 ? -13.594 2.547 35.037 1.00 93.81 83 LEU A CA 1
ATOM 640 C C . LEU A 1 83 ? -12.085 2.534 34.783 1.00 93.81 83 LEU A C 1
ATOM 642 O O . LEU A 1 83 ? -11.668 2.504 33.625 1.00 93.81 83 LEU A O 1
ATOM 646 N N . PHE A 1 84 ? -11.271 2.472 35.838 1.00 95.19 84 PHE A N 1
ATOM 647 C CA . PHE A 1 84 ? -9.818 2.387 35.712 1.00 95.19 84 PHE A CA 1
ATOM 648 C C . PHE A 1 84 ? -9.370 1.126 34.958 1.00 95.19 84 PHE A C 1
ATOM 650 O O . PHE A 1 84 ? -8.598 1.223 34.003 1.00 95.19 84 PHE A O 1
ATOM 657 N N . LEU A 1 85 ? -9.902 -0.049 35.315 1.00 93.50 85 LEU A N 1
ATOM 658 C CA . LEU A 1 85 ? -9.594 -1.299 34.614 1.00 93.50 85 LEU A CA 1
ATOM 659 C C . LEU A 1 85 ? -10.023 -1.235 33.141 1.00 93.50 85 LEU A C 1
ATOM 661 O O . LEU A 1 85 ? -9.263 -1.625 32.255 1.00 93.50 85 LEU A O 1
ATOM 665 N N . SER A 1 86 ? -11.214 -0.698 32.868 1.00 92.25 86 SER A N 1
ATOM 666 C CA . SER A 1 86 ? -11.716 -0.550 31.500 1.00 92.25 86 SER A CA 1
ATOM 667 C C . SER A 1 86 ? -10.834 0.371 30.656 1.00 92.25 86 SER A C 1
ATOM 669 O O . SER A 1 86 ? -10.563 0.062 29.496 1.00 92.25 86 SER A O 1
ATOM 671 N N . ALA A 1 87 ? -10.312 1.450 31.247 1.00 93.56 87 ALA A N 1
ATOM 672 C CA . ALA A 1 87 ? -9.405 2.373 30.581 1.00 93.56 87 ALA A CA 1
ATOM 673 C C . ALA A 1 87 ? -8.059 1.709 30.254 1.00 93.56 87 ALA A C 1
ATOM 675 O O . ALA A 1 87 ? -7.541 1.898 29.153 1.00 93.56 87 ALA A O 1
ATOM 676 N N . LEU A 1 88 ? -7.516 0.884 31.158 1.00 94.25 88 LEU A N 1
ATOM 677 C CA . LEU A 1 88 ? -6.295 0.113 30.895 1.00 94.25 88 LEU A CA 1
ATOM 678 C C . LEU A 1 88 ? -6.481 -0.877 29.741 1.00 94.25 88 LEU A C 1
ATOM 680 O O . LEU A 1 88 ? -5.647 -0.931 28.838 1.00 94.25 88 LEU A O 1
ATOM 684 N N . VAL A 1 89 ? -7.592 -1.620 29.733 1.00 89.50 89 VAL A N 1
ATOM 685 C CA . VAL A 1 89 ? -7.908 -2.564 28.650 1.00 89.50 89 VAL A CA 1
ATOM 686 C C . VAL A 1 89 ? -8.095 -1.821 27.326 1.00 89.50 89 VAL A C 1
ATOM 688 O O . VAL A 1 89 ? -7.514 -2.218 26.319 1.00 89.50 89 VAL A O 1
ATOM 691 N N . ALA A 1 90 ? -8.843 -0.716 27.315 1.00 85.94 90 ALA A N 1
ATOM 692 C CA . ALA A 1 90 ? -9.044 0.097 26.118 1.00 85.94 90 ALA A CA 1
ATOM 693 C C . ALA A 1 90 ? -7.723 0.672 25.582 1.00 85.94 90 ALA A C 1
ATOM 695 O O . ALA A 1 90 ? -7.486 0.620 24.377 1.00 85.94 90 ALA A O 1
ATOM 696 N N . SER A 1 91 ? -6.842 1.154 26.465 1.00 89.75 91 SER A N 1
ATOM 697 C CA . SER A 1 91 ? -5.505 1.640 26.104 1.00 89.75 91 SER A CA 1
ATOM 698 C C . SER A 1 91 ? -4.651 0.532 25.485 1.00 89.75 91 SER A C 1
ATOM 700 O O . SER A 1 91 ? -4.071 0.723 24.419 1.00 89.75 91 SER A O 1
ATOM 702 N N . PHE A 1 92 ? -4.647 -0.663 26.082 1.00 85.69 92 PHE A N 1
ATOM 703 C CA . PHE A 1 92 ? -3.931 -1.818 25.539 1.00 85.69 92 PHE A CA 1
ATOM 704 C C . PHE A 1 92 ? -4.471 -2.244 24.169 1.00 85.69 92 PHE A C 1
ATOM 706 O O . PHE A 1 92 ? -3.697 -2.527 23.256 1.00 85.69 92 PHE A O 1
ATOM 713 N N . LEU A 1 93 ? -5.792 -2.270 23.989 1.00 82.31 93 LEU A N 1
ATOM 714 C CA . LEU A 1 93 ? -6.409 -2.606 22.705 1.00 82.31 93 LEU A CA 1
ATOM 715 C C . LEU A 1 93 ? -6.125 -1.547 21.641 1.00 82.31 93 LEU A C 1
ATOM 717 O O . LEU A 1 93 ? -5.799 -1.902 20.511 1.00 82.31 93 LEU A O 1
ATOM 721 N N . ALA A 1 94 ? -6.203 -0.263 21.995 1.00 80.44 94 ALA A N 1
ATOM 722 C CA . ALA A 1 94 ? -5.867 0.838 21.100 1.00 80.44 94 ALA A CA 1
ATOM 723 C C . ALA A 1 94 ? -4.390 0.784 20.689 1.00 80.44 94 ALA A C 1
ATOM 725 O O . ALA A 1 94 ? -4.081 0.864 19.501 1.00 80.44 94 ALA A O 1
ATOM 726 N N . TRP A 1 95 ? -3.489 0.564 21.649 1.00 78.44 95 TRP A N 1
ATOM 727 C CA . TRP A 1 95 ? -2.061 0.394 21.400 1.00 78.44 95 TRP A CA 1
ATOM 728 C C . TRP A 1 95 ? -1.786 -0.786 20.470 1.00 78.44 95 TRP A C 1
ATOM 730 O O . TRP A 1 95 ? -1.086 -0.630 19.472 1.00 78.44 95 TRP A O 1
ATOM 740 N N . ASN A 1 96 ? -2.390 -1.949 20.733 1.00 74.69 96 ASN A N 1
ATOM 741 C CA . ASN A 1 96 ? -2.248 -3.115 19.864 1.00 74.69 96 ASN A CA 1
ATOM 742 C C . ASN A 1 96 ? -2.828 -2.877 18.472 1.00 74.69 96 ASN A C 1
ATOM 744 O O . ASN A 1 96 ? -2.203 -3.266 17.497 1.00 74.69 96 ASN A O 1
ATOM 748 N N . ALA A 1 97 ? -3.979 -2.219 18.341 1.00 68.62 97 ALA A N 1
ATOM 749 C CA . ALA A 1 97 ? -4.569 -1.928 17.036 1.00 68.62 97 ALA A CA 1
ATOM 750 C C . ALA A 1 97 ? -3.692 -0.974 16.203 1.00 68.62 97 ALA A C 1
ATOM 752 O O . ALA A 1 97 ? -3.501 -1.194 15.003 1.00 68.62 97 ALA A O 1
ATOM 753 N N . VAL A 1 98 ? -3.133 0.062 16.836 1.00 67.38 98 VAL A N 1
ATOM 754 C CA . VAL A 1 98 ? -2.228 1.026 16.191 1.00 67.38 98 VAL A CA 1
ATOM 755 C C . VAL A 1 98 ? -0.903 0.360 15.823 1.00 67.38 98 VAL A C 1
ATOM 757 O O . VAL A 1 98 ? -0.470 0.453 14.672 1.00 67.38 98 VAL A O 1
ATOM 760 N N . ASN A 1 99 ? -0.296 -0.381 16.751 1.00 65.50 99 ASN A N 1
ATOM 761 C CA . ASN A 1 99 ? 0.957 -1.080 16.488 1.00 65.50 99 ASN A CA 1
ATOM 762 C C . ASN A 1 99 ? 0.790 -2.208 15.477 1.00 65.50 99 ASN A C 1
ATOM 764 O O . ASN A 1 99 ? 1.689 -2.396 14.670 1.00 65.50 99 ASN A O 1
ATOM 768 N N . TRP A 1 100 ? -0.340 -2.915 15.443 1.00 58.16 100 TRP A N 1
ATOM 769 C CA . TRP A 1 100 ? -0.605 -3.956 14.445 1.00 58.16 100 TRP A CA 1
ATOM 770 C C . TRP A 1 100 ? -0.567 -3.399 13.021 1.00 58.16 100 TRP A C 1
ATOM 772 O O . TRP A 1 100 ? 0.035 -4.005 12.134 1.00 58.16 100 TRP A O 1
ATOM 782 N N . ARG A 1 101 ? -1.144 -2.209 12.797 1.00 54.91 101 ARG A N 1
ATOM 783 C CA . ARG A 1 101 ? -1.087 -1.530 11.491 1.00 54.91 101 ARG A CA 1
ATOM 784 C C . ARG A 1 101 ? 0.344 -1.214 11.058 1.00 54.91 101 ARG A C 1
ATOM 786 O O . ARG A 1 101 ? 0.664 -1.383 9.884 1.00 54.91 101 ARG A O 1
ATOM 793 N N . HIS A 1 102 ? 1.186 -0.766 11.986 1.00 53.72 102 HIS A N 1
ATOM 794 C CA . HIS A 1 102 ? 2.568 -0.385 11.691 1.00 53.72 102 HIS A CA 1
ATOM 795 C C . HIS A 1 102 ? 3.499 -1.607 11.578 1.00 53.72 102 HIS A C 1
ATOM 797 O O . HIS A 1 102 ? 4.303 -1.705 10.652 1.00 53.72 102 HIS A O 1
ATOM 803 N N . HIS A 1 103 ? 3.356 -2.578 12.483 1.00 56.75 103 HIS A N 1
ATOM 804 C CA . HIS A 1 103 ? 4.170 -3.788 12.511 1.00 56.75 103 HIS A CA 1
ATOM 805 C C . HIS A 1 103 ? 3.853 -4.742 11.373 1.00 56.75 103 HIS A C 1
ATOM 807 O O . HIS A 1 103 ? 4.787 -5.360 10.898 1.00 56.75 103 HIS A O 1
ATOM 813 N N . ASN A 1 104 ? 2.612 -4.885 10.900 1.00 62.12 104 ASN A N 1
ATOM 814 C CA . ASN A 1 104 ? 2.340 -5.890 9.867 1.00 62.12 104 ASN A CA 1
ATOM 815 C C . ASN A 1 104 ? 3.034 -5.545 8.536 1.00 62.12 104 ASN A C 1
ATOM 817 O O . ASN A 1 104 ? 3.635 -6.416 7.917 1.00 62.12 104 ASN A O 1
ATOM 821 N N . LYS A 1 105 ? 3.064 -4.262 8.141 1.00 59.75 105 LYS A N 1
ATOM 822 C CA . LYS A 1 105 ? 3.811 -3.820 6.947 1.00 59.75 105 LYS A CA 1
ATOM 823 C C . LYS A 1 105 ? 5.322 -4.028 7.111 1.00 59.75 105 LYS A C 1
ATOM 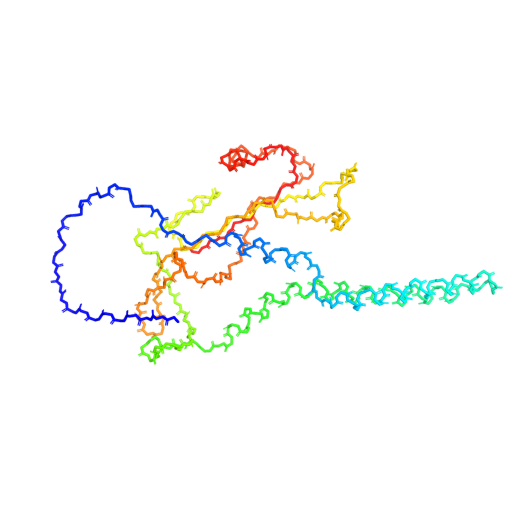825 O O . LYS A 1 105 ? 5.968 -4.586 6.229 1.00 59.75 105 LYS A O 1
ATOM 830 N N . ALA A 1 106 ? 5.876 -3.631 8.259 1.00 64.44 106 ALA A N 1
ATOM 831 C CA . ALA A 1 106 ? 7.306 -3.764 8.537 1.00 64.44 106 ALA A CA 1
ATOM 832 C C . ALA A 1 106 ? 7.748 -5.226 8.741 1.00 64.44 106 ALA A C 1
ATOM 834 O O . ALA A 1 106 ? 8.793 -5.629 8.241 1.00 64.44 106 ALA A O 1
ATOM 835 N N . ALA A 1 107 ? 6.952 -6.034 9.439 1.00 67.31 107 ALA A N 1
ATOM 836 C CA . ALA A 1 107 ? 7.215 -7.444 9.709 1.00 67.31 107 ALA A CA 1
ATOM 837 C C . ALA A 1 107 ? 7.065 -8.290 8.447 1.00 67.31 107 ALA A C 1
ATOM 839 O O . ALA A 1 107 ? 7.879 -9.179 8.224 1.00 67.31 107 ALA A O 1
ATOM 840 N N . PHE A 1 108 ? 6.081 -7.992 7.596 1.00 70.38 108 PHE A N 1
ATOM 841 C CA . PHE A 1 108 ? 5.957 -8.646 6.298 1.00 70.38 108 PHE A CA 1
ATOM 842 C C . PHE A 1 108 ? 7.144 -8.306 5.389 1.00 70.38 108 PHE A C 1
ATOM 844 O O . PHE A 1 108 ? 7.754 -9.210 4.824 1.00 70.38 108 PHE A O 1
ATOM 851 N N . GLY A 1 109 ? 7.557 -7.034 5.337 1.00 71.88 109 GLY A N 1
ATOM 852 C CA . GLY A 1 109 ? 8.784 -6.628 4.645 1.00 71.88 109 GLY A CA 1
ATOM 853 C C . GLY A 1 109 ? 10.036 -7.315 5.204 1.00 71.88 109 GLY A C 1
ATOM 854 O O . GLY A 1 109 ? 10.848 -7.837 4.447 1.00 71.88 109 GLY A O 1
ATOM 855 N N . PHE A 1 110 ? 10.172 -7.400 6.530 1.00 74.62 110 PHE A N 1
ATOM 856 C CA . PHE A 1 110 ? 11.278 -8.100 7.188 1.00 74.62 110 PHE A CA 1
ATOM 857 C C . PHE A 1 110 ? 11.283 -9.606 6.888 1.00 74.62 110 PHE A C 1
ATOM 859 O O . PHE A 1 110 ? 12.334 -10.185 6.611 1.00 74.62 110 PHE A O 1
ATOM 866 N N . PHE A 1 111 ? 10.110 -10.238 6.890 1.00 78.62 111 PHE A N 1
ATOM 867 C CA . PHE A 1 111 ? 9.940 -11.645 6.539 1.00 78.62 111 PHE A CA 1
ATOM 868 C C . PHE A 1 111 ? 10.357 -11.906 5.089 1.00 78.62 111 PHE A C 1
ATOM 870 O O . PHE A 1 111 ? 11.158 -12.804 4.837 1.00 78.62 111 PHE A O 1
ATOM 877 N N . LEU A 1 112 ? 9.913 -11.070 4.146 1.00 80.06 112 LEU A N 1
ATOM 878 C CA . LEU A 1 112 ? 10.351 -11.134 2.749 1.00 80.06 112 LEU A CA 1
ATOM 879 C C . LEU A 1 112 ? 11.861 -10.891 2.609 1.00 80.06 112 LEU A C 1
ATOM 881 O O . LEU A 1 112 ? 12.541 -11.575 1.839 1.00 80.06 112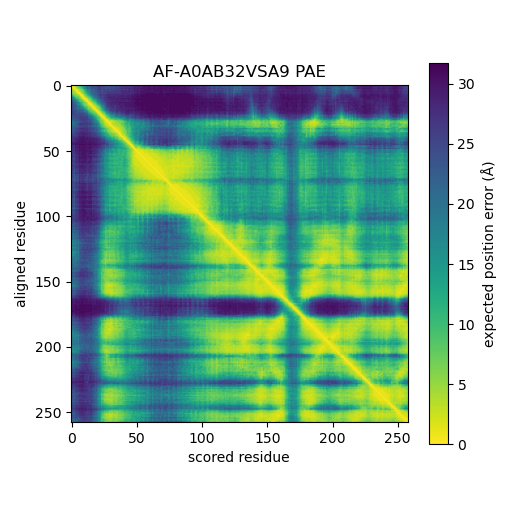 LEU A O 1
ATOM 885 N N . ASN A 1 113 ? 12.419 -9.971 3.394 1.00 80.00 113 ASN A N 1
ATOM 886 C CA . ASN A 1 113 ? 13.851 -9.682 3.404 1.00 80.00 113 ASN A CA 1
ATOM 887 C C . ASN A 1 113 ? 14.692 -10.826 3.980 1.00 80.00 113 ASN A C 1
ATOM 889 O O . ASN A 1 113 ? 15.825 -11.003 3.544 1.00 80.00 113 ASN A O 1
ATOM 893 N N . SER A 1 114 ? 14.125 -11.643 4.867 1.00 81.31 114 SER A N 1
ATOM 894 C CA . SER A 1 114 ? 14.808 -12.793 5.470 1.00 81.31 114 SER A CA 1
ATOM 895 C C . SER A 1 114 ? 15.058 -13.940 4.482 1.00 81.31 114 SER A C 1
ATOM 897 O O . SER A 1 114 ? 15.937 -14.767 4.719 1.00 81.31 114 SER A O 1
ATOM 899 N N . PHE A 1 115 ? 14.324 -14.004 3.364 1.00 81.44 115 PHE A N 1
ATOM 900 C CA . PHE A 1 115 ? 14.591 -15.005 2.330 1.00 81.44 115 PHE A CA 1
ATOM 901 C C . PHE A 1 115 ? 15.906 -14.705 1.595 1.00 81.44 115 PHE A C 1
ATOM 903 O O . PHE A 1 115 ? 16.123 -13.559 1.184 1.00 81.44 115 PHE A O 1
ATOM 910 N N . PRO A 1 116 ? 16.766 -15.712 1.367 1.00 82.75 116 PRO A N 1
ATOM 911 C CA . PRO A 1 116 ? 17.988 -15.525 0.596 1.00 82.75 116 PRO A CA 1
ATOM 912 C C . PRO A 1 116 ? 17.661 -15.265 -0.881 1.00 82.75 116 PRO A C 1
ATOM 914 O O . PRO A 1 116 ? 16.820 -15.957 -1.461 1.00 82.75 116 PRO A O 1
ATOM 917 N N . ASP A 1 117 ? 18.341 -14.301 -1.514 1.00 82.75 117 ASP A N 1
ATOM 918 C CA . ASP A 1 117 ? 18.162 -14.103 -2.960 1.00 82.75 117 ASP A CA 1
ATOM 919 C C . ASP A 1 117 ? 18.693 -15.314 -3.718 1.00 82.75 117 ASP A C 1
ATOM 921 O O . ASP A 1 117 ? 19.819 -15.772 -3.480 1.00 82.75 117 ASP A O 1
ATOM 925 N N . SER A 1 118 ? 17.867 -15.795 -4.636 1.00 83.50 118 SER A N 1
ATOM 926 C CA . SER A 1 118 ? 18.109 -16.966 -5.466 1.00 83.50 118 SER A CA 1
ATOM 927 C C . SER A 1 118 ? 18.878 -16.582 -6.729 1.00 83.50 118 SER A C 1
ATOM 929 O O . SER A 1 118 ? 18.619 -15.537 -7.316 1.00 83.50 118 SER A O 1
ATOM 931 N N . ASP A 1 119 ? 19.783 -17.454 -7.177 1.00 84.44 119 ASP A N 1
ATOM 932 C CA . ASP A 1 119 ? 20.440 -17.305 -8.478 1.00 84.44 119 ASP A CA 1
ATOM 933 C C . ASP A 1 119 ? 19.496 -17.789 -9.588 1.00 84.44 119 ASP A C 1
ATOM 935 O O . ASP A 1 119 ? 19.118 -18.967 -9.638 1.00 84.44 119 ASP A O 1
ATOM 939 N N . LEU A 1 120 ? 19.134 -16.881 -10.496 1.00 84.56 120 LEU A N 1
ATOM 940 C CA . LEU A 1 120 ? 18.285 -17.184 -11.650 1.00 84.56 120 LEU A CA 1
ATOM 941 C C . LEU A 1 120 ? 18.839 -18.306 -12.537 1.00 84.56 120 LEU A C 1
ATOM 943 O O . LEU A 1 120 ? 18.063 -19.019 -13.169 1.00 84.56 120 LEU A O 1
ATOM 947 N N . ARG A 1 121 ? 20.161 -18.499 -12.585 1.00 84.69 121 ARG A N 1
ATOM 948 C CA . ARG A 1 121 ? 20.809 -19.546 -13.395 1.00 84.69 121 ARG A CA 1
ATOM 949 C C . ARG A 1 121 ? 20.540 -20.950 -12.872 1.00 84.69 121 ARG A C 1
ATOM 951 O O . ARG A 1 121 ? 20.572 -21.902 -13.645 1.00 84.69 121 ARG A O 1
ATOM 958 N N . LEU A 1 122 ? 20.325 -21.076 -11.564 1.00 86.50 122 LEU A N 1
ATOM 959 C CA . LEU A 1 122 ? 20.104 -22.350 -10.880 1.00 86.50 122 LEU A CA 1
ATOM 960 C C . LEU A 1 122 ? 18.614 -22.634 -10.644 1.00 86.50 122 LEU A C 1
ATOM 962 O O . LEU A 1 122 ? 18.257 -23.741 -10.236 1.00 86.50 122 LEU A O 1
ATOM 966 N N . ALA A 1 123 ? 17.752 -21.646 -10.893 1.00 85.31 123 ALA A N 1
ATOM 967 C CA . ALA A 1 123 ? 16.318 -21.749 -10.684 1.00 85.31 123 ALA A CA 1
ATOM 968 C C . ALA A 1 123 ? 15.692 -22.803 -11.608 1.00 85.31 123 ALA A C 1
ATOM 970 O O . ALA A 1 123 ? 15.867 -22.781 -12.829 1.00 85.31 123 ALA A O 1
ATOM 971 N N . ARG A 1 124 ? 14.921 -23.727 -11.025 1.00 86.31 124 ARG A N 1
ATOM 972 C CA . ARG A 1 124 ? 14.166 -24.733 -11.784 1.00 86.31 124 ARG A CA 1
ATOM 973 C C . ARG A 1 124 ? 12.774 -24.223 -12.132 1.00 86.31 124 ARG A C 1
ATOM 975 O O . ARG A 1 124 ? 12.180 -23.420 -11.414 1.00 86.31 124 ARG A O 1
ATOM 982 N N . GLN A 1 125 ? 12.212 -24.744 -13.217 1.00 85.88 125 GLN A N 1
ATOM 983 C CA . GLN A 1 125 ? 10.838 -24.430 -13.592 1.00 85.88 125 GLN A CA 1
ATOM 984 C C . GLN A 1 125 ? 9.860 -24.826 -12.473 1.00 85.88 125 GLN A C 1
ATOM 986 O O . GLN A 1 125 ? 9.912 -25.939 -11.958 1.00 85.88 125 GLN A O 1
ATOM 991 N N . GLY A 1 126 ? 8.973 -23.900 -12.098 1.00 83.19 126 GLY A N 1
ATOM 992 C CA . GLY A 1 126 ? 7.992 -24.094 -11.023 1.00 83.19 126 GLY A CA 1
ATOM 993 C C . GLY A 1 126 ? 8.500 -23.777 -9.611 1.00 83.19 126 GLY A C 1
ATOM 994 O O . GLY A 1 126 ? 7.704 -23.802 -8.677 1.00 83.19 126 GLY A O 1
ATOM 995 N N . GLN A 1 127 ? 9.781 -23.439 -9.446 1.00 86.56 127 GLN A N 1
ATOM 996 C CA . GLN A 1 127 ? 10.336 -23.015 -8.163 1.00 86.56 127 GLN A CA 1
ATOM 997 C C . GLN A 1 127 ? 9.958 -21.560 -7.852 1.00 86.56 127 GLN A C 1
ATOM 999 O O . GLN A 1 127 ? 10.066 -20.684 -8.710 1.00 86.56 127 GLN A O 1
ATOM 1004 N N . LEU A 1 128 ? 9.550 -21.296 -6.607 1.00 84.69 128 LEU A N 1
ATOM 1005 C CA . LEU A 1 128 ? 9.427 -19.935 -6.091 1.00 84.69 128 LEU A CA 1
ATOM 1006 C C . LEU A 1 128 ? 10.828 -19.397 -5.784 1.00 84.69 128 LEU A C 1
ATOM 1008 O O . LEU A 1 128 ? 11.575 -20.014 -5.024 1.00 84.69 128 LEU A O 1
ATOM 1012 N N . VAL A 1 129 ? 11.177 -18.258 -6.376 1.00 86.75 129 VAL A N 1
ATOM 1013 C CA . VAL A 1 129 ? 12.484 -17.616 -6.213 1.00 86.75 129 VAL A CA 1
ATOM 1014 C C . VAL A 1 129 ? 12.309 -16.166 -5.789 1.00 86.75 129 VAL A C 1
ATOM 1016 O O . VAL A 1 129 ? 11.418 -15.473 -6.278 1.00 86.75 129 VAL A O 1
ATOM 1019 N N . LYS A 1 130 ? 13.180 -15.705 -4.892 1.00 88.69 130 LYS A N 1
ATOM 1020 C CA . LYS A 1 130 ? 13.330 -14.285 -4.573 1.00 88.69 130 LYS A CA 1
ATOM 1021 C C . LYS A 1 130 ? 14.473 -13.728 -5.408 1.00 88.69 130 LYS A C 1
ATOM 1023 O O . LYS A 1 130 ? 15.575 -14.268 -5.357 1.00 88.69 130 LYS A O 1
ATOM 1028 N N . ILE A 1 131 ? 14.203 -12.667 -6.158 1.00 87.25 131 ILE A N 1
ATOM 1029 C CA . ILE A 1 131 ? 15.176 -12.018 -7.035 1.00 87.25 131 ILE A CA 1
ATOM 1030 C C . ILE A 1 131 ? 15.294 -10.567 -6.595 1.00 87.25 131 ILE A C 1
ATOM 1032 O O . ILE A 1 131 ? 14.284 -9.876 -6.481 1.00 87.25 131 ILE A O 1
ATOM 1036 N N . THR A 1 132 ? 16.529 -10.120 -6.398 1.00 88.31 132 THR A N 1
ATOM 1037 C CA . THR A 1 132 ? 16.854 -8.724 -6.115 1.00 88.31 132 THR A CA 1
ATOM 1038 C C . THR A 1 132 ? 17.672 -8.191 -7.283 1.00 88.31 132 THR A C 1
ATOM 1040 O O . THR A 1 132 ? 18.643 -8.816 -7.716 1.00 88.31 132 THR A O 1
ATOM 1043 N N . GLY A 1 133 ? 17.253 -7.067 -7.856 1.00 89.19 133 GLY A N 1
ATOM 1044 C CA . GLY A 1 133 ? 17.825 -6.612 -9.112 1.00 89.19 133 GLY A CA 1
ATOM 1045 C C . GLY A 1 133 ? 17.245 -5.306 -9.622 1.00 89.19 133 GLY A C 1
ATOM 1046 O O . GLY A 1 133 ? 16.313 -4.751 -9.047 1.00 89.19 133 GLY A O 1
ATOM 1047 N N . VAL A 1 134 ? 17.804 -4.829 -10.732 1.00 89.81 134 VAL A N 1
ATOM 1048 C CA . VAL A 1 134 ? 17.318 -3.618 -11.401 1.00 89.81 134 VAL A CA 1
ATOM 1049 C C . VAL A 1 134 ? 16.138 -3.987 -12.288 1.00 89.81 134 VAL A C 1
ATOM 1051 O O . VAL A 1 134 ? 16.269 -4.815 -13.198 1.00 89.81 134 VAL A O 1
ATOM 1054 N N . ALA A 1 135 ? 14.999 -3.355 -12.029 1.00 89.50 135 ALA A N 1
ATOM 1055 C CA . ALA A 1 135 ? 13.821 -3.454 -12.867 1.00 89.50 135 ALA A CA 1
ATOM 1056 C C . ALA A 1 135 ? 13.910 -2.435 -14.017 1.00 89.50 135 ALA A C 1
ATOM 1058 O O . ALA A 1 135 ? 14.427 -1.327 -13.873 1.00 89.50 135 ALA A O 1
ATOM 1059 N N . SER A 1 136 ? 13.481 -2.822 -15.212 1.00 89.19 136 SER A N 1
ATOM 1060 C CA . SER A 1 136 ? 13.489 -1.957 -16.390 1.00 89.19 136 SER A CA 1
ATOM 1061 C C . SER A 1 136 ? 12.238 -2.171 -17.225 1.00 89.19 136 SER A C 1
ATOM 1063 O O . SER A 1 136 ? 11.852 -3.306 -17.516 1.00 89.19 136 SER A O 1
ATOM 1065 N N . CYS A 1 137 ? 11.633 -1.063 -17.650 1.00 87.00 137 CYS A N 1
ATOM 1066 C CA . CYS A 1 137 ? 10.503 -1.085 -18.569 1.00 87.00 137 CYS A CA 1
ATOM 1067 C C . CYS A 1 137 ? 10.858 -1.812 -19.872 1.0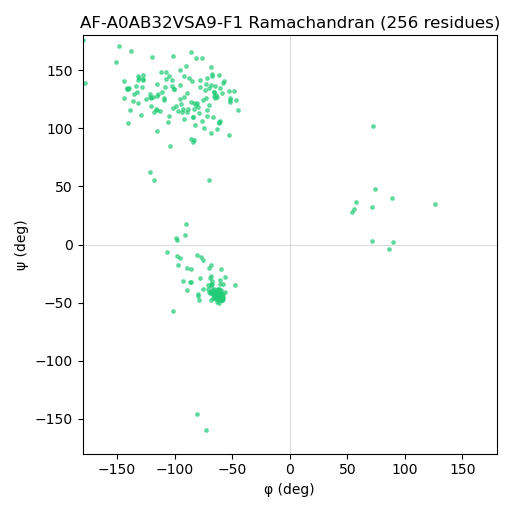0 87.00 137 CYS A C 1
ATOM 1069 O O . CYS A 1 137 ? 11.958 -1.659 -20.411 1.00 87.00 137 CYS A O 1
ATOM 1071 N N . GLY A 1 138 ? 9.902 -2.584 -20.390 1.00 76.00 138 GLY A N 1
ATOM 1072 C CA . GLY A 1 138 ? 9.984 -3.149 -21.732 1.00 76.00 138 GLY A CA 1
ATOM 1073 C C . GLY A 1 138 ? 9.597 -2.139 -22.815 1.00 76.00 138 GLY A C 1
ATOM 1074 O O . GLY A 1 138 ? 9.826 -0.940 -22.695 1.00 76.00 138 GLY A O 1
ATOM 1075 N N . SER A 1 139 ? 8.966 -2.627 -23.884 1.00 72.00 139 SER A N 1
ATOM 1076 C CA . SER A 1 139 ? 8.454 -1.782 -24.975 1.00 72.00 139 SER A CA 1
ATOM 1077 C C . SER A 1 139 ? 7.278 -0.889 -24.565 1.00 72.00 139 SER A C 1
ATOM 1079 O O . SER A 1 139 ? 6.945 0.055 -25.274 1.00 72.00 139 SER A O 1
ATOM 1081 N N . HIS A 1 140 ? 6.626 -1.202 -23.445 1.00 77.88 140 HIS A N 1
ATOM 1082 C CA . HIS A 1 140 ? 5.494 -0.457 -22.911 1.00 77.88 140 HIS A CA 1
ATOM 1083 C C . HIS A 1 140 ? 5.848 0.053 -21.518 1.00 77.88 140 HIS A C 1
ATOM 1085 O O . HIS A 1 140 ? 6.119 -0.742 -20.620 1.00 77.88 140 HIS A O 1
ATOM 1091 N N . SER A 1 141 ? 5.845 1.374 -21.358 1.00 81.00 141 SER A N 1
ATOM 1092 C CA . SER A 1 141 ? 5.998 2.052 -20.073 1.00 81.00 141 SER A CA 1
ATOM 1093 C C . SER A 1 141 ? 4.667 2.604 -19.586 1.00 81.00 141 SER A C 1
ATOM 1095 O O . SER A 1 141 ? 3.862 3.093 -20.386 1.00 81.00 141 SER A O 1
ATOM 1097 N N . LEU A 1 142 ? 4.466 2.569 -18.274 1.00 86.62 142 LEU A N 1
ATOM 1098 C CA . LEU A 1 142 ? 3.383 3.278 -17.613 1.00 86.62 142 LEU A CA 1
ATOM 1099 C C . LEU A 1 142 ? 3.755 4.745 -17.402 1.00 86.62 142 LEU A C 1
ATOM 1101 O O . LEU A 1 142 ? 4.927 5.137 -17.447 1.00 86.62 142 LEU A O 1
ATOM 1105 N N . GLU A 1 143 ? 2.710 5.529 -17.191 1.00 88.81 143 GLU A N 1
ATOM 1106 C CA . GLU A 1 143 ? 2.776 6.917 -16.768 1.00 88.81 143 GLU A CA 1
ATOM 1107 C C . GLU A 1 143 ? 1.859 7.057 -15.553 1.00 88.81 143 GLU A C 1
ATOM 1109 O O . GLU A 1 143 ? 0.761 6.484 -15.555 1.00 88.81 143 GLU A O 1
ATOM 1114 N N . THR A 1 144 ? 2.317 7.750 -14.511 1.00 87.50 144 THR A N 1
ATOM 1115 C CA . THR A 1 144 ? 1.498 7.985 -13.317 1.00 87.50 144 THR A CA 1
ATOM 1116 C C . THR A 1 144 ? 0.335 8.925 -13.627 1.00 87.50 144 THR A C 1
ATOM 1118 O O . THR A 1 144 ? 0.384 9.724 -14.563 1.00 87.50 144 THR A O 1
ATOM 1121 N N . SER A 1 145 ? -0.759 8.799 -12.877 1.00 86.31 145 SER A N 1
ATOM 1122 C CA . SER A 1 145 ? -2.015 9.481 -13.205 1.00 86.31 145 SER A CA 1
ATOM 1123 C C . SER A 1 145 ? -1.945 10.970 -12.866 1.00 86.31 145 SER A C 1
ATOM 1125 O O . SER A 1 145 ? -2.487 11.791 -13.610 1.00 86.31 145 SER A O 1
ATOM 1127 N N . TYR A 1 146 ? -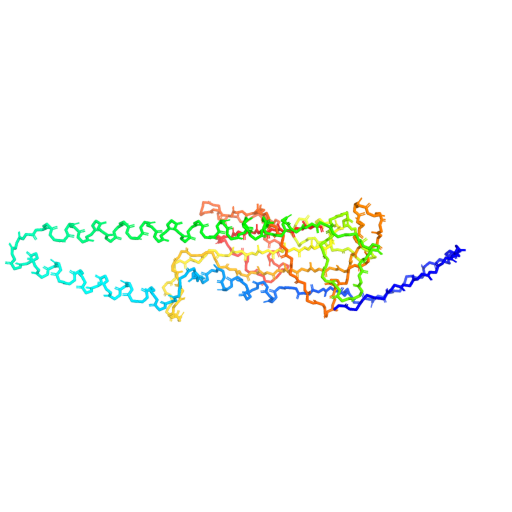1.299 11.322 -11.749 1.00 85.94 146 TYR A N 1
ATOM 1128 C CA . TYR A 1 146 ? -1.276 12.686 -11.227 1.00 85.94 146 TYR A CA 1
ATOM 1129 C C . TYR A 1 146 ? 0.023 13.432 -11.546 1.00 85.94 146 TYR A C 1
ATOM 1131 O O . TYR A 1 146 ? -0.040 14.471 -12.199 1.00 85.94 146 TYR A O 1
ATOM 1139 N N . GLU A 1 147 ? 1.194 12.924 -11.145 1.00 86.50 147 GLU A N 1
ATOM 1140 C CA . GLU A 1 147 ? 2.482 13.588 -11.434 1.00 86.50 147 GLU A CA 1
ATOM 1141 C C . GLU A 1 147 ? 2.947 13.427 -12.886 1.00 86.50 147 GLU A C 1
ATOM 1143 O O . GLU A 1 147 ? 3.843 14.149 -13.324 1.00 86.50 147 GLU A O 1
ATOM 1148 N N . ARG A 1 148 ? 2.329 12.512 -13.646 1.00 87.25 148 ARG A N 1
ATOM 1149 C CA . ARG A 1 148 ? 2.702 12.186 -15.032 1.00 87.25 148 ARG A CA 1
ATOM 1150 C C . ARG A 1 148 ? 4.155 11.728 -15.168 1.00 87.25 148 ARG A C 1
ATOM 1152 O O . ARG A 1 148 ? 4.839 12.023 -16.150 1.00 87.25 148 ARG A O 1
ATOM 1159 N N . VAL A 1 149 ? 4.643 10.983 -14.177 1.00 85.44 149 VAL A N 1
ATOM 1160 C CA . VAL A 1 149 ? 5.969 10.364 -14.230 1.00 85.44 149 VAL A CA 1
ATOM 1161 C C . VAL A 1 149 ? 5.913 9.221 -15.234 1.00 85.44 149 VAL A C 1
ATOM 1163 O O . VAL A 1 149 ? 5.170 8.260 -15.054 1.00 85.44 149 VAL A O 1
ATOM 1166 N N . ALA A 1 150 ? 6.671 9.342 -16.321 1.00 87.00 150 ALA A N 1
ATOM 1167 C CA . ALA A 1 150 ? 6.766 8.321 -17.357 1.00 87.00 150 ALA A CA 1
ATOM 1168 C C . ALA A 1 150 ? 7.827 7.261 -17.016 1.00 87.00 150 ALA A C 1
ATOM 1170 O O . ALA A 1 150 ? 8.726 7.496 -16.212 1.00 87.00 150 ALA A O 1
ATOM 1171 N N . ARG A 1 151 ? 7.794 6.131 -17.738 1.00 86.31 151 ARG A N 1
ATOM 1172 C CA . ARG A 1 151 ? 8.769 5.024 -17.620 1.00 86.31 151 ARG A CA 1
ATOM 1173 C C . ARG A 1 151 ? 8.644 4.209 -16.331 1.00 86.31 151 ARG A C 1
ATOM 1175 O O . ARG A 1 151 ? 9.638 3.641 -15.887 1.00 86.31 151 ARG A O 1
ATOM 1182 N N . CYS A 1 152 ? 7.424 4.078 -15.819 1.00 87.69 152 CYS A N 1
ATOM 1183 C CA . CYS A 1 152 ? 7.125 3.231 -14.668 1.00 87.69 152 CYS A CA 1
ATOM 1184 C C . CYS A 1 152 ? 6.705 1.816 -15.101 1.00 87.69 152 CYS A C 1
ATOM 1186 O O . CYS A 1 152 ? 6.048 1.616 -16.129 1.00 87.69 152 CYS A O 1
ATOM 1188 N N . ILE A 1 153 ? 7.082 0.827 -14.305 1.00 90.06 153 ILE A N 1
ATOM 1189 C CA . ILE A 1 153 ? 6.669 -0.578 -14.390 1.00 90.06 153 ILE A CA 1
ATOM 1190 C C . ILE A 1 153 ? 5.369 -0.791 -13.615 1.00 90.06 153 ILE A C 1
ATOM 1192 O O . ILE A 1 153 ? 4.519 -1.604 -13.999 1.00 90.06 153 ILE A O 1
ATOM 1196 N N . TYR A 1 154 ? 5.212 -0.024 -12.542 1.00 88.81 154 TYR A N 1
ATOM 1197 C CA . TYR A 1 154 ? 4.016 0.026 -11.729 1.00 88.81 154 TYR A CA 1
ATOM 1198 C C . TYR A 1 154 ? 3.604 1.473 -11.490 1.00 88.81 154 TYR A C 1
ATOM 1200 O O . TYR A 1 154 ? 4.444 2.341 -11.268 1.00 88.81 154 TYR A O 1
ATOM 1208 N N . ALA A 1 155 ? 2.300 1.721 -11.514 1.00 90.88 155 ALA A N 1
ATOM 1209 C CA . ALA A 1 155 ? 1.737 2.998 -11.113 1.00 90.88 155 ALA A CA 1
ATOM 1210 C C . ALA A 1 155 ? 0.442 2.765 -10.337 1.00 90.88 155 ALA A C 1
ATOM 1212 O O . ALA A 1 155 ? -0.424 1.995 -10.762 1.00 90.88 155 ALA A O 1
ATOM 1213 N N . SER A 1 156 ? 0.300 3.459 -9.216 1.00 89.38 156 SER A N 1
ATOM 1214 C CA . SER A 1 156 ? -0.903 3.475 -8.402 1.00 89.38 156 SER A CA 1
ATOM 1215 C C . SER A 1 156 ? -1.285 4.880 -8.010 1.00 89.38 156 SER A C 1
ATOM 1217 O O . SER A 1 156 ? -0.437 5.622 -7.532 1.00 89.38 156 SER A O 1
ATOM 1219 N N . THR A 1 157 ? -2.567 5.196 -8.107 1.00 89.56 157 THR A N 1
ATOM 1220 C CA . THR A 1 157 ? -3.125 6.470 -7.669 1.00 89.56 157 THR A CA 1
ATOM 1221 C C . THR A 1 157 ? -4.360 6.184 -6.823 1.00 89.56 157 THR A C 1
ATOM 1223 O O . THR A 1 157 ? -5.302 5.527 -7.273 1.00 89.56 157 THR A O 1
ATOM 1226 N N . LEU A 1 158 ? -4.358 6.656 -5.579 1.00 88.12 158 LEU A N 1
ATOM 1227 C CA . LEU A 1 158 ? -5.440 6.461 -4.621 1.00 88.12 158 LEU A CA 1
ATOM 1228 C C . LEU A 1 158 ? -5.970 7.816 -4.168 1.00 88.12 158 LEU A C 1
ATOM 1230 O O . LEU A 1 158 ? -5.218 8.663 -3.691 1.00 88.12 158 LEU A O 1
ATOM 1234 N N . LEU A 1 159 ? -7.283 8.008 -4.281 1.00 86.75 159 LEU A N 1
ATOM 1235 C CA . LEU A 1 159 ? -7.963 9.177 -3.737 1.00 86.75 159 LEU A CA 1
ATOM 1236 C C . LEU A 1 159 ? -8.809 8.764 -2.544 1.00 86.75 159 LEU A C 1
ATOM 1238 O O . LEU A 1 159 ? -9.711 7.926 -2.647 1.00 86.75 159 LEU A O 1
ATOM 1242 N N . TYR A 1 160 ? -8.570 9.439 -1.435 1.00 82.00 160 TYR A N 1
ATOM 1243 C CA . TYR A 1 160 ? -9.338 9.312 -0.219 1.00 82.00 160 TYR A CA 1
ATOM 1244 C C . TYR A 1 160 ? -10.188 10.549 -0.003 1.00 82.00 160 TYR A C 1
ATOM 1246 O O . TYR A 1 160 ? -9.722 11.683 -0.099 1.00 82.00 160 TYR A O 1
ATOM 1254 N N . GLU A 1 161 ? -11.432 10.311 0.372 1.00 84.31 161 GLU A N 1
ATOM 1255 C CA . GLU A 1 161 ? -12.381 11.324 0.790 1.00 84.31 161 GLU A CA 1
ATOM 1256 C C . GLU A 1 161 ? -12.644 11.170 2.278 1.00 84.31 161 GLU A C 1
ATOM 1258 O O . GLU A 1 161 ? -12.931 10.080 2.774 1.00 84.31 161 GLU A O 1
ATOM 1263 N N . TYR A 1 162 ? -12.569 12.264 3.020 1.00 75.88 162 TYR A N 1
ATOM 1264 C CA . TYR A 1 162 ? -12.955 12.233 4.418 1.00 75.88 162 TYR A CA 1
ATOM 1265 C C . TYR A 1 162 ? -14.478 12.143 4.542 1.00 75.88 162 TYR A C 1
ATOM 1267 O O . TYR A 1 162 ? -15.204 12.995 4.021 1.00 75.88 162 TYR A O 1
ATOM 1275 N N . GLY A 1 163 ? -14.972 11.143 5.276 1.00 66.25 163 GLY A N 1
ATOM 1276 C CA . GLY A 1 163 ? -16.392 11.013 5.587 1.00 66.25 163 GLY A CA 1
ATOM 1277 C C . GLY A 1 163 ? -16.890 12.213 6.394 1.00 66.25 163 GLY A C 1
ATOM 1278 O O . GLY A 1 163 ? -16.616 12.331 7.589 1.00 66.25 163 GLY A O 1
ATOM 1279 N N . GLN A 1 164 ? -17.618 13.117 5.740 1.00 54.59 164 GLN A N 1
ATOM 1280 C CA . GLN A 1 164 ? -18.248 14.261 6.389 1.00 54.59 164 GLN A CA 1
ATOM 1281 C C . GLN A 1 164 ? -19.442 13.797 7.235 1.00 54.59 164 GLN A C 1
ATOM 1283 O O . GLN A 1 164 ? -20.159 12.869 6.867 1.00 54.59 164 GLN A O 1
ATOM 1288 N N . PHE A 1 165 ? -19.650 14.438 8.387 1.00 39.22 165 PHE A N 1
ATOM 1289 C CA . PHE A 1 165 ? -20.771 14.153 9.284 1.00 39.22 165 PHE A CA 1
ATOM 1290 C C . PHE A 1 165 ? -22.089 14.483 8.559 1.00 39.22 165 PHE A C 1
ATOM 1292 O O . PHE A 1 165 ? -22.455 15.648 8.429 1.00 39.22 165 PHE A O 1
ATOM 1299 N N . GLY A 1 166 ? -22.765 13.472 8.015 1.00 40.31 166 GLY A N 1
ATOM 1300 C CA . GLY A 1 166 ? -24.017 13.629 7.280 1.00 40.31 166 GLY A CA 1
ATOM 1301 C C . GLY A 1 166 ? -25.165 12.940 8.007 1.00 40.31 166 GLY A C 1
ATOM 1302 O O . GLY A 1 166 ? -25.181 11.718 8.110 1.00 40.31 166 GLY A O 1
ATOM 1303 N N . LEU A 1 167 ? -26.150 13.716 8.464 1.00 33.78 167 LEU A N 1
ATOM 1304 C CA . LEU A 1 167 ? -27.447 13.249 8.976 1.00 33.78 167 LEU A CA 1
ATOM 1305 C C . LEU A 1 167 ? -28.330 12.690 7.836 1.00 33.78 167 LEU A C 1
ATOM 1307 O O . LEU A 1 167 ? -29.440 13.164 7.610 1.00 33.78 167 LEU A O 1
ATOM 1311 N N . LYS A 1 168 ? -27.843 11.708 7.069 1.00 33.09 168 LYS A N 1
ATOM 1312 C CA . LYS A 1 168 ? -28.673 10.926 6.137 1.00 33.09 168 LYS A CA 1
ATOM 1313 C C . LYS A 1 168 ? -28.688 9.467 6.595 1.00 33.09 168 LYS A C 1
ATOM 1315 O O . LYS A 1 168 ? -27.630 8.837 6.610 1.00 33.09 168 LYS A O 1
ATOM 1320 N N . PRO A 1 169 ? -29.854 8.914 6.973 1.00 41.00 169 PRO A N 1
ATOM 1321 C CA . PRO A 1 169 ? -29.941 7.561 7.487 1.00 41.00 169 PRO A CA 1
ATOM 1322 C C . PRO A 1 169 ? -30.028 6.597 6.307 1.00 41.00 169 PRO A C 1
ATOM 1324 O O . PRO A 1 169 ? -31.118 6.270 5.854 1.00 41.00 169 PRO A O 1
ATOM 1327 N N . VAL A 1 170 ? -28.889 6.142 5.788 1.00 39.31 170 VAL A N 1
ATOM 1328 C CA . VAL A 1 170 ? -28.869 4.944 4.941 1.00 39.31 170 VAL A CA 1
ATOM 1329 C C . VAL A 1 170 ? -27.656 4.092 5.296 1.00 39.31 170 VAL A C 1
ATOM 1331 O O . VAL A 1 170 ? -26.510 4.477 5.082 1.00 39.31 170 VAL A O 1
ATOM 1334 N N . ASN A 1 171 ? -27.984 2.903 5.797 1.00 33.09 171 ASN A N 1
ATOM 1335 C CA . ASN A 1 171 ? -27.140 1.760 6.125 1.00 33.09 171 ASN A CA 1
ATOM 1336 C C . ASN A 1 171 ? -26.233 1.880 7.357 1.00 33.09 171 ASN A C 1
ATOM 1338 O O . ASN A 1 171 ? -25.135 2.434 7.362 1.00 33.09 171 ASN A O 1
ATOM 1342 N N . VAL A 1 172 ? -26.747 1.234 8.401 1.00 40.09 172 VAL A N 1
ATOM 1343 C CA . VAL A 1 172 ? -26.093 0.795 9.626 1.00 40.09 172 VAL A CA 1
ATOM 1344 C C . VAL A 1 172 ? -24.753 0.136 9.275 1.00 40.09 172 VAL A C 1
ATOM 1346 O O . VAL A 1 172 ? -24.745 -0.891 8.602 1.00 40.09 172 VAL A O 1
ATOM 1349 N N . ASN A 1 173 ? -23.654 0.757 9.724 1.00 40.56 173 ASN A N 1
ATOM 1350 C CA . ASN A 1 173 ? -22.272 0.247 9.846 1.00 40.56 173 ASN A CA 1
ATOM 1351 C C . ASN A 1 173 ? -21.177 1.097 9.163 1.00 40.56 173 ASN A C 1
ATOM 1353 O O . ASN A 1 173 ? -20.194 0.557 8.654 1.00 40.56 173 ASN A O 1
ATOM 1357 N N . ARG A 1 174 ? -21.298 2.431 9.150 1.00 38.75 174 ARG A N 1
ATOM 1358 C CA . ARG A 1 174 ? -20.181 3.308 8.760 1.00 38.75 174 ARG A CA 1
ATOM 1359 C C . ARG A 1 174 ? -19.768 4.208 9.917 1.00 38.75 174 ARG A C 1
ATOM 1361 O O . ARG A 1 174 ? -20.528 5.057 10.366 1.00 38.75 174 ARG A O 1
ATOM 1368 N N . SER A 1 175 ? -18.550 3.960 10.393 1.00 41.25 175 SER A N 1
ATOM 1369 C CA . SER A 1 175 ? -17.840 4.739 11.402 1.00 41.25 175 SER A CA 1
ATOM 1370 C C . SER A 1 175 ? -17.822 6.217 11.026 1.00 41.25 175 SER A C 1
ATOM 1372 O O . SER A 1 175 ? -17.357 6.599 9.953 1.00 41.25 175 SER A O 1
ATOM 1374 N N . CYS A 1 176 ? -18.272 7.057 11.946 1.00 41.06 176 CYS A N 1
ATOM 1375 C CA . CYS A 1 176 ? -17.971 8.478 11.952 1.00 41.06 176 CYS A CA 1
ATOM 1376 C C . CYS A 1 176 ? -16.436 8.672 12.003 1.00 41.06 176 CYS A C 1
ATOM 1378 O O . CYS A 1 176 ? -15.745 7.933 12.702 1.00 41.06 176 CYS A O 1
ATOM 1380 N N . PHE A 1 177 ? -15.904 9.640 11.244 1.00 49.62 177 PHE A N 1
ATOM 1381 C CA . PHE A 1 177 ? -14.483 10.046 11.219 1.00 49.62 177 PHE A CA 1
ATOM 1382 C C . PHE A 1 177 ? -13.478 9.104 10.521 1.00 49.62 177 PHE A C 1
ATOM 1384 O O . PHE A 1 177 ? -12.402 8.842 11.059 1.00 49.62 177 PHE A O 1
ATOM 1391 N N . GLN A 1 178 ? -13.766 8.631 9.304 1.00 65.25 178 GLN A N 1
ATOM 1392 C CA . GLN A 1 178 ? -12.805 7.825 8.533 1.00 65.25 178 GLN A CA 1
ATOM 1393 C C . GLN A 1 178 ? -12.569 8.360 7.116 1.00 65.25 178 GLN A C 1
ATOM 1395 O O . GLN A 1 178 ? -13.475 8.889 6.470 1.00 65.25 178 GLN A O 1
ATOM 1400 N N . TRP A 1 179 ? -11.327 8.207 6.647 1.00 71.06 179 TRP A N 1
ATOM 1401 C CA . TRP A 1 179 ? -10.959 8.344 5.240 1.00 71.06 179 TRP A CA 1
ATOM 1402 C C . TRP A 1 179 ? -11.545 7.167 4.461 1.00 71.06 179 TRP A C 1
ATOM 1404 O O . TRP A 1 179 ? -11.240 6.013 4.760 1.00 71.06 179 TRP A O 1
ATOM 1414 N N . ASN A 1 180 ? -12.391 7.458 3.482 1.00 76.69 180 ASN A N 1
ATOM 1415 C CA . ASN A 1 180 ? -12.978 6.487 2.575 1.00 76.69 180 ASN A CA 1
ATOM 1416 C C . ASN A 1 180 ? -12.224 6.514 1.243 1.00 76.69 180 ASN A C 1
ATOM 1418 O O . ASN A 1 180 ? -11.990 7.588 0.698 1.00 76.69 180 ASN A O 1
ATOM 1422 N N . LEU A 1 181 ? -11.872 5.350 0.701 1.00 79.62 181 LEU A N 1
ATOM 1423 C CA . LEU A 1 181 ? -11.282 5.259 -0.633 1.00 79.62 181 LEU A CA 1
ATOM 1424 C C . LEU A 1 181 ? -12.367 5.562 -1.673 1.00 79.62 181 LEU A C 1
ATOM 1426 O O . LEU A 1 181 ? -13.306 4.784 -1.838 1.00 79.62 181 LEU A O 1
ATOM 1430 N N . ALA A 1 182 ? -12.255 6.707 -2.337 1.00 82.06 182 ALA A N 1
ATOM 1431 C CA . ALA A 1 182 ? -13.199 7.158 -3.356 1.00 82.06 182 ALA A CA 1
ATOM 1432 C C . ALA A 1 182 ? -12.767 6.741 -4.763 1.00 82.06 182 ALA A C 1
ATOM 1434 O O . ALA A 1 182 ? -13.608 6.485 -5.621 1.00 82.06 182 ALA A O 1
ATOM 1435 N N . TYR A 1 183 ? -11.456 6.648 -4.984 1.00 83.56 183 TYR A N 1
ATOM 1436 C CA . TYR A 1 183 ? -10.877 6.283 -6.265 1.00 83.56 183 TYR A CA 1
ATOM 1437 C C . TYR A 1 183 ? -9.622 5.444 -6.070 1.00 83.56 183 TYR A C 1
ATOM 1439 O O . TYR A 1 183 ? -8.815 5.736 -5.188 1.00 83.56 183 TYR A O 1
ATOM 1447 N N . CYS A 1 184 ? -9.442 4.429 -6.906 1.00 85.88 184 CYS A N 1
ATOM 1448 C CA . CYS A 1 184 ? -8.225 3.637 -6.942 1.00 85.88 184 CYS A CA 1
ATOM 1449 C C . CYS A 1 184 ? -7.931 3.240 -8.381 1.00 85.88 184 CYS A C 1
ATOM 1451 O O . CYS A 1 184 ? -8.779 2.654 -9.049 1.00 85.88 184 CYS A O 1
ATOM 1453 N N . GLU A 1 185 ? -6.724 3.558 -8.819 1.00 87.81 185 GLU A N 1
ATOM 1454 C CA . GLU A 1 185 ? -6.113 3.063 -10.042 1.00 87.81 185 GLU A CA 1
ATOM 1455 C C . GLU A 1 185 ? -4.835 2.339 -9.648 1.00 87.81 185 GLU A C 1
ATOM 1457 O O . GLU A 1 185 ? -3.993 2.919 -8.965 1.00 87.81 185 GLU A O 1
ATOM 1462 N N . ARG A 1 186 ? -4.668 1.085 -10.065 1.00 87.75 186 ARG A N 1
ATOM 1463 C CA . ARG A 1 186 ? -3.391 0.370 -9.961 1.00 87.75 186 ARG A CA 1
ATOM 1464 C C . ARG A 1 186 ? -3.128 -0.378 -11.254 1.00 87.75 186 ARG A C 1
ATOM 1466 O O . ARG A 1 186 ? -3.929 -1.220 -11.653 1.00 87.75 186 ARG A O 1
ATOM 1473 N N . PHE A 1 187 ? -1.990 -0.103 -11.876 1.00 87.25 187 PHE A N 1
ATOM 1474 C CA . PHE A 1 187 ? -1.594 -0.716 -13.135 1.00 87.25 187 PHE A CA 1
ATOM 1475 C C . PHE A 1 187 ? -0.206 -1.331 -13.037 1.00 87.25 187 PHE A C 1
ATOM 1477 O O . PHE A 1 187 ? 0.704 -0.763 -12.434 1.00 87.25 187 PHE A O 1
ATOM 1484 N N . SER A 1 188 ? -0.042 -2.481 -13.688 1.00 87.88 188 SER A N 1
ATOM 1485 C CA . SER A 1 188 ? 1.259 -3.115 -13.893 1.00 87.88 188 SER A CA 1
ATOM 1486 C C . SER A 1 188 ? 1.434 -3.529 -15.354 1.00 87.88 188 SER A C 1
ATOM 1488 O O . SER A 1 188 ? 0.470 -3.897 -16.038 1.00 87.88 188 SER A O 1
ATOM 1490 N N . THR A 1 189 ? 2.669 -3.431 -15.844 1.00 88.88 189 THR A N 1
ATOM 1491 C CA . THR A 1 189 ? 3.072 -3.850 -17.192 1.00 88.88 189 THR A CA 1
ATOM 1492 C C . THR A 1 189 ? 4.148 -4.925 -17.120 1.00 88.88 189 THR A C 1
ATOM 1494 O O . THR A 1 189 ? 4.823 -5.079 -16.107 1.00 88.88 189 THR A O 1
ATOM 1497 N N . ASP A 1 190 ? 4.336 -5.659 -18.213 1.00 89.44 190 ASP A N 1
ATOM 1498 C CA . ASP A 1 190 ? 5.474 -6.563 -18.352 1.00 89.44 190 ASP A CA 1
ATOM 1499 C C . ASP A 1 190 ? 6.792 -5.783 -18.265 1.00 89.44 190 ASP A C 1
ATOM 1501 O O . ASP A 1 190 ? 6.974 -4.754 -18.929 1.00 89.44 190 ASP A O 1
ATOM 1505 N N . PHE A 1 191 ? 7.738 -6.310 -17.494 1.00 89.81 191 PHE A N 1
ATOM 1506 C CA . PHE A 1 191 ? 9.031 -5.675 -17.269 1.00 89.81 191 PHE A CA 1
ATOM 1507 C C . PHE A 1 191 ? 10.177 -6.674 -17.313 1.00 89.81 191 PHE A C 1
ATOM 1509 O O . PHE A 1 191 ? 9.984 -7.889 -17.287 1.00 89.81 191 PHE A O 1
ATOM 1516 N N . TYR A 1 192 ? 11.393 -6.151 -17.399 1.00 90.88 192 TYR A N 1
ATOM 1517 C CA . TYR A 1 192 ? 12.609 -6.935 -17.267 1.00 90.88 192 TYR A CA 1
ATOM 1518 C C . TYR A 1 192 ? 13.197 -6.729 -15.882 1.00 90.88 192 TYR A C 1
ATOM 1520 O O . TYR A 1 192 ? 13.296 -5.596 -15.421 1.00 90.88 192 TYR A O 1
ATOM 1528 N N . ILE A 1 193 ? 13.636 -7.807 -15.245 1.00 91.88 193 ILE A N 1
ATOM 1529 C CA . ILE A 1 193 ? 14.439 -7.750 -14.026 1.00 91.88 193 ILE A CA 1
ATOM 1530 C C . ILE A 1 193 ? 15.822 -8.308 -14.331 1.00 91.88 193 ILE A C 1
ATOM 1532 O O . ILE A 1 193 ? 15.953 -9.373 -14.937 1.00 91.88 193 ILE A O 1
ATOM 1536 N N . THR A 1 194 ? 16.858 -7.563 -13.959 1.00 91.50 194 THR A N 1
ATOM 1537 C CA . THR A 1 194 ? 18.248 -8.012 -14.074 1.00 91.50 194 THR A CA 1
ATOM 1538 C C . THR A 1 194 ? 18.745 -8.375 -12.686 1.00 91.50 194 THR A C 1
ATOM 1540 O O . THR A 1 194 ? 18.892 -7.488 -11.848 1.00 91.50 194 THR A O 1
ATOM 1543 N N . ASP A 1 195 ? 18.971 -9.666 -12.447 1.00 90.50 195 ASP A N 1
ATOM 1544 C CA . ASP A 1 195 ? 19.477 -10.173 -11.170 1.00 90.50 195 ASP A CA 1
ATOM 1545 C C . ASP A 1 195 ? 20.878 -9.617 -10.897 1.00 90.50 195 ASP A C 1
ATOM 1547 O O . ASP A 1 195 ? 21.783 -9.731 -11.727 1.00 90.50 195 ASP A O 1
ATOM 1551 N N . GLN A 1 196 ? 21.051 -9.018 -9.721 1.00 86.56 196 GLN A N 1
ATOM 1552 C CA . GLN A 1 196 ? 22.312 -8.412 -9.312 1.00 86.56 196 GLN A CA 1
ATOM 1553 C C . GLN A 1 196 ? 23.422 -9.451 -9.100 1.00 86.56 196 GLN A C 1
ATOM 1555 O O . GLN A 1 196 ? 24.590 -9.139 -9.329 1.00 86.56 196 GLN A O 1
ATOM 1560 N N . LYS A 1 197 ? 23.085 -10.677 -8.674 1.00 83.06 197 LYS A N 1
ATOM 1561 C CA . LYS A 1 197 ? 24.077 -11.726 -8.385 1.00 83.06 197 LYS A CA 1
ATOM 1562 C C . LYS A 1 197 ? 24.581 -12.402 -9.654 1.00 83.06 197 LYS A C 1
ATOM 1564 O O . LYS A 1 197 ? 25.785 -12.579 -9.819 1.00 83.06 197 LYS A O 1
ATOM 1569 N N . SER A 1 198 ? 23.668 -12.792 -10.540 1.00 84.38 198 SER A N 1
ATOM 1570 C CA . SER A 1 198 ? 24.006 -13.576 -11.734 1.00 84.38 198 SER A CA 1
ATOM 1571 C C . SER A 1 198 ? 24.177 -12.751 -13.010 1.00 84.38 198 SER A C 1
ATOM 1573 O O . SER A 1 198 ? 24.739 -13.254 -13.985 1.00 84.38 198 SER A O 1
ATOM 1575 N N . GLY A 1 199 ? 23.671 -11.513 -13.039 1.00 86.94 199 GLY A N 1
ATOM 1576 C CA . GLY A 1 199 ? 23.604 -10.674 -14.239 1.00 86.94 199 GLY A CA 1
ATOM 1577 C C . GLY A 1 199 ? 22.573 -11.144 -15.272 1.00 86.94 199 GLY A C 1
ATOM 1578 O O . GLY A 1 199 ? 22.473 -10.560 -16.353 1.00 86.94 199 GLY A O 1
ATOM 1579 N N . VAL A 1 200 ? 21.803 -12.197 -14.975 1.00 89.69 200 VAL A N 1
ATOM 1580 C CA . VAL A 1 200 ? 20.780 -12.719 -15.882 1.00 89.69 200 VAL A CA 1
ATOM 1581 C C . VAL A 1 200 ? 19.587 -11.776 -15.909 1.00 89.69 200 VAL A C 1
ATOM 1583 O O . VAL A 1 200 ? 19.060 -11.364 -14.875 1.00 89.69 200 VAL A O 1
ATOM 1586 N N . ARG A 1 201 ? 19.126 -11.471 -17.122 1.00 90.81 201 ARG A N 1
ATOM 1587 C CA . ARG A 1 201 ? 17.891 -10.729 -17.343 1.00 90.81 201 ARG A CA 1
ATOM 1588 C C . ARG A 1 201 ? 16.734 -11.696 -17.560 1.00 90.81 201 ARG A C 1
ATOM 1590 O O . ARG A 1 201 ? 16.747 -12.467 -18.518 1.00 90.81 201 ARG A O 1
ATOM 1597 N N . ALA A 1 202 ? 15.720 -11.605 -16.712 1.00 89.56 202 ALA A N 1
ATOM 1598 C CA . ALA A 1 202 ? 14.454 -12.306 -16.875 1.00 89.56 202 ALA A CA 1
ATOM 1599 C C . ALA A 1 202 ? 13.348 -11.324 -17.271 1.00 89.56 202 ALA A C 1
ATOM 1601 O O . ALA A 1 202 ? 13.363 -10.156 -16.884 1.00 89.56 202 ALA A O 1
ATOM 1602 N N . VAL A 1 203 ? 12.380 -11.806 -18.048 1.00 88.94 203 VAL A N 1
ATOM 1603 C CA . VAL A 1 203 ? 11.135 -11.078 -18.302 1.00 88.94 203 VAL A CA 1
ATOM 1604 C C . VAL A 1 203 ? 10.097 -11.508 -17.273 1.00 88.94 203 VAL A C 1
ATOM 1606 O O . VAL A 1 203 ? 9.827 -12.699 -17.110 1.00 88.94 203 VAL A O 1
ATOM 1609 N N . VAL A 1 204 ? 9.513 -10.537 -16.583 1.00 87.44 204 VAL A N 1
ATOM 1610 C CA . VAL A 1 204 ? 8.411 -10.741 -15.649 1.00 87.44 204 VAL A CA 1
ATOM 1611 C C . VAL A 1 204 ? 7.118 -10.400 -16.369 1.00 87.44 204 VAL A C 1
ATOM 1613 O O . VAL A 1 204 ? 6.910 -9.281 -16.841 1.00 87.44 204 VAL A O 1
ATOM 1616 N N . LYS A 1 205 ? 6.251 -11.406 -16.473 1.00 87.25 205 LYS A N 1
ATOM 1617 C CA . LYS A 1 205 ? 4.903 -11.265 -17.014 1.00 87.25 205 LYS A CA 1
ATOM 1618 C C . LYS A 1 205 ? 3.974 -10.818 -15.896 1.00 87.25 205 LYS A C 1
ATOM 1620 O O . LYS A 1 205 ? 3.456 -11.644 -15.152 1.00 87.25 205 LYS A O 1
ATOM 1625 N N . ALA A 1 206 ? 3.846 -9.504 -15.756 1.00 81.94 206 ALA A N 1
ATOM 1626 C CA . ALA A 1 206 ? 2.972 -8.857 -14.781 1.00 81.94 206 ALA A CA 1
ATOM 1627 C C . ALA A 1 206 ? 1.722 -8.231 -15.433 1.00 81.94 206 ALA A C 1
ATOM 1629 O O . ALA A 1 206 ? 0.819 -7.778 -14.729 1.00 81.94 206 ALA A O 1
ATOM 1630 N N . GLY A 1 207 ? 1.658 -8.233 -16.771 1.00 71.25 207 GLY A N 1
ATOM 1631 C CA . GLY A 1 207 ? 0.531 -7.775 -17.578 1.00 71.25 207 GLY A CA 1
ATOM 1632 C C . GLY A 1 207 ? -0.695 -8.705 -17.565 1.00 71.25 207 GLY A C 1
ATOM 1633 O O . GLY A 1 207 ? -0.911 -9.502 -16.655 1.00 71.25 207 GLY A O 1
ATOM 1634 N N . SER A 1 208 ? -1.546 -8.557 -18.584 1.00 66.88 208 SER A N 1
ATOM 1635 C CA . SER A 1 208 ? -2.903 -9.129 -18.635 1.00 66.88 208 SER A CA 1
ATOM 1636 C C . SER A 1 208 ? -2.974 -10.635 -18.337 1.00 66.88 208 SER A C 1
ATOM 1638 O O . SER A 1 208 ? -2.353 -11.447 -19.022 1.00 66.88 208 SER A O 1
ATOM 1640 N N . GLY A 1 209 ? -3.800 -10.992 -17.346 1.00 67.94 209 GLY A N 1
ATOM 1641 C CA . GLY A 1 209 ? -4.133 -12.378 -16.997 1.00 67.94 209 GLY A CA 1
ATOM 1642 C C . GLY A 1 209 ? -3.210 -13.034 -15.967 1.00 67.94 209 GLY A C 1
ATOM 1643 O O . GLY A 1 209 ? -3.414 -14.203 -15.642 1.00 67.94 209 GLY A O 1
ATOM 1644 N N . CYS A 1 210 ? -2.216 -12.313 -15.441 1.00 71.94 210 CYS A N 1
ATOM 1645 C CA . CYS A 1 210 ? -1.342 -12.796 -14.373 1.00 71.94 210 CYS A CA 1
ATOM 1646 C C . CYS A 1 210 ? -1.742 -12.205 -13.015 1.00 71.94 210 CYS A C 1
ATOM 1648 O O . CYS A 1 210 ? -2.104 -11.035 -12.915 1.00 71.94 210 CYS A O 1
ATOM 1650 N N . GLU A 1 211 ? -1.669 -13.011 -11.956 1.00 72.31 211 GLU A N 1
ATOM 1651 C CA . GLU A 1 211 ? -1.883 -12.535 -10.589 1.00 72.31 211 GLU A CA 1
ATOM 1652 C C . GLU A 1 211 ? -0.599 -11.871 -10.080 1.00 72.31 211 GLU A C 1
ATOM 1654 O O . GLU A 1 211 ? 0.470 -12.486 -10.072 1.00 72.31 211 GLU A O 1
ATOM 1659 N N . VAL A 1 212 ? -0.701 -10.599 -9.697 1.00 74.69 212 VAL A N 1
ATOM 1660 C CA . VAL A 1 212 ? 0.418 -9.789 -9.208 1.00 74.69 212 VAL A CA 1
ATOM 1661 C C . VAL A 1 212 ? -0.031 -9.077 -7.944 1.00 74.69 212 VAL A C 1
ATOM 1663 O O . VAL A 1 212 ? -1.082 -8.439 -7.931 1.00 74.69 212 VAL A O 1
ATOM 1666 N N . MET A 1 213 ? 0.785 -9.163 -6.895 1.00 79.06 213 MET A N 1
ATOM 1667 C CA . MET A 1 213 ? 0.564 -8.447 -5.643 1.00 79.06 213 MET A CA 1
ATOM 1668 C C . MET A 1 213 ? 1.701 -7.437 -5.434 1.00 79.06 213 MET A C 1
ATOM 1670 O O . MET A 1 213 ? 2.787 -7.830 -5.003 1.00 79.06 213 MET A O 1
ATOM 1674 N N . PRO A 1 214 ? 1.495 -6.157 -5.790 1.00 73.94 214 PRO A N 1
ATOM 1675 C CA . PRO A 1 214 ? 2.495 -5.114 -5.602 1.00 73.94 214 PRO A CA 1
ATOM 1676 C C . PRO A 1 214 ? 2.609 -4.752 -4.116 1.00 73.94 214 PRO A C 1
ATOM 1678 O O . PRO A 1 214 ? 1.603 -4.608 -3.423 1.00 73.94 214 PRO A O 1
ATOM 1681 N N . LEU A 1 215 ? 3.838 -4.572 -3.634 1.00 75.06 215 LEU A N 1
ATOM 1682 C CA . LEU A 1 215 ? 4.139 -4.171 -2.254 1.00 75.06 215 LEU A CA 1
ATOM 1683 C C . LEU A 1 215 ? 4.861 -2.826 -2.247 1.00 75.06 215 LEU A C 1
ATOM 1685 O O . LEU A 1 215 ? 5.973 -2.698 -1.740 1.00 75.06 215 LEU A O 1
ATOM 1689 N N . ILE A 1 216 ? 4.230 -1.836 -2.867 1.00 76.00 216 ILE A N 1
ATOM 1690 C CA . ILE A 1 216 ? 4.794 -0.499 -3.037 1.00 76.00 216 ILE A CA 1
ATOM 1691 C C . ILE A 1 216 ? 4.170 0.418 -1.994 1.00 76.00 216 ILE A C 1
ATOM 1693 O O . ILE A 1 216 ? 2.966 0.371 -1.754 1.00 76.00 216 ILE A O 1
ATOM 1697 N N . ILE A 1 217 ? 5.012 1.212 -1.335 1.00 73.88 217 ILE A N 1
ATOM 1698 C CA . ILE A 1 217 ? 4.571 2.207 -0.360 1.00 73.88 217 ILE A CA 1
ATOM 1699 C C . ILE A 1 217 ? 4.168 3.456 -1.138 1.00 73.88 217 ILE A C 1
ATOM 1701 O O . ILE A 1 217 ? 5.008 4.064 -1.798 1.00 73.88 217 ILE A O 1
ATOM 1705 N N . GLU A 1 218 ? 2.897 3.838 -1.063 1.00 81.06 218 GLU A N 1
ATOM 1706 C CA . GLU A 1 218 ? 2.404 5.048 -1.717 1.00 81.06 218 GLU A CA 1
ATOM 1707 C C . GLU A 1 218 ? 2.781 6.314 -0.931 1.00 81.06 218 GLU A C 1
ATOM 1709 O O . GLU A 1 218 ? 2.775 6.328 0.305 1.00 81.06 218 GLU A O 1
ATOM 1714 N N . SER A 1 219 ? 3.128 7.385 -1.648 1.00 80.44 219 SER A N 1
ATOM 1715 C CA . SER A 1 219 ? 3.474 8.688 -1.085 1.00 80.44 219 SER A CA 1
ATOM 1716 C C . SER A 1 219 ? 2.257 9.617 -1.070 1.00 80.44 219 SER A C 1
ATOM 1718 O O . SER A 1 219 ? 1.473 9.680 -2.016 1.00 80.44 219 SER A O 1
ATOM 1720 N N . GLU A 1 220 ? 2.076 10.353 0.030 1.00 83.06 220 GLU A N 1
ATOM 1721 C CA . GLU A 1 220 ? 1.025 11.369 0.147 1.00 83.06 220 GLU A CA 1
ATOM 1722 C C . GLU A 1 220 ? 1.441 12.617 -0.643 1.00 83.06 220 GLU A C 1
ATOM 1724 O O . GLU A 1 220 ? 2.3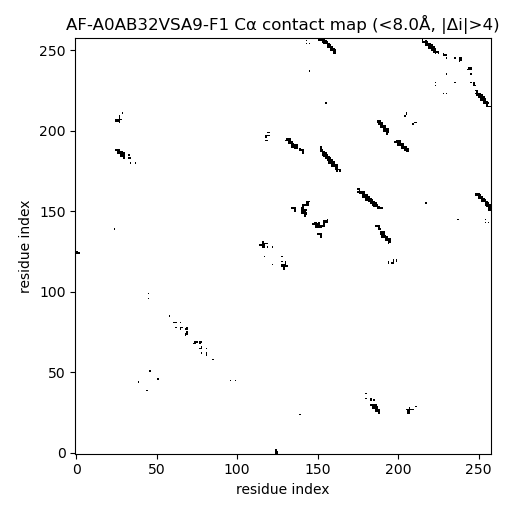24 13.362 -0.219 1.00 83.06 220 GLU A O 1
ATOM 1729 N N . LEU A 1 221 ? 0.806 12.840 -1.796 1.00 80.31 221 LEU A N 1
ATOM 1730 C CA . LEU A 1 221 ? 1.111 13.970 -2.676 1.00 80.31 221 LEU A CA 1
ATOM 1731 C C . LEU A 1 221 ? 0.285 15.207 -2.343 1.00 80.31 221 LEU A C 1
ATOM 1733 O O . LEU A 1 221 ? 0.769 16.336 -2.411 1.00 80.31 221 LEU A O 1
ATOM 1737 N N . VAL A 1 222 ? -0.992 15.008 -2.010 1.00 80.19 222 VAL A N 1
ATOM 1738 C CA . VAL A 1 222 ? -1.900 16.113 -1.702 1.00 80.19 222 VAL A CA 1
ATOM 1739 C C . VAL A 1 222 ? -2.712 15.791 -0.465 1.00 80.19 222 VAL A C 1
ATOM 1741 O O . VAL A 1 222 ? -3.386 14.768 -0.404 1.00 80.19 222 VAL A O 1
ATOM 1744 N N . ASN A 1 223 ? -2.719 16.726 0.482 1.00 79.62 223 ASN A N 1
ATOM 1745 C CA . ASN A 1 223 ? -3.591 16.698 1.645 1.00 79.62 223 ASN A CA 1
ATOM 1746 C C . ASN A 1 223 ? -4.313 18.035 1.769 1.00 79.62 223 ASN A C 1
ATOM 1748 O O . ASN A 1 223 ? -3.702 19.073 2.031 1.00 79.62 223 ASN A O 1
ATOM 1752 N N . THR A 1 224 ? -5.622 18.021 1.553 1.00 76.50 224 THR A N 1
ATOM 1753 C CA . THR A 1 224 ? -6.444 19.221 1.719 1.00 76.50 224 THR A CA 1
ATOM 1754 C C . THR A 1 224 ? -6.935 19.310 3.160 1.00 76.50 224 THR A C 1
ATOM 1756 O O . THR A 1 224 ? -7.457 18.353 3.730 1.00 76.50 224 THR A O 1
ATOM 1759 N N . THR A 1 225 ? -6.764 20.479 3.775 1.00 70.75 225 THR A N 1
ATOM 1760 C CA . THR A 1 225 ? -7.171 20.728 5.163 1.00 70.75 225 THR A CA 1
ATOM 1761 C C . THR A 1 225 ? -8.490 21.494 5.219 1.00 70.75 225 THR A C 1
ATOM 1763 O O . THR A 1 225 ? -8.890 22.155 4.264 1.00 70.75 225 THR A O 1
ATOM 1766 N N . LYS A 1 226 ? -9.170 21.475 6.377 1.00 64.94 226 LYS A N 1
ATOM 1767 C CA . LYS A 1 226 ? -10.479 22.144 6.560 1.00 64.94 226 LYS A CA 1
ATOM 1768 C C . LYS A 1 226 ? -10.435 23.657 6.310 1.00 64.94 226 LYS A C 1
ATOM 1770 O O . LYS A 1 226 ? -11.477 24.264 6.073 1.00 64.94 226 LYS A O 1
ATOM 1775 N N . GLN A 1 227 ? -9.249 24.254 6.401 1.00 59.41 227 GLN A N 1
ATOM 1776 C CA . GLN A 1 227 ? -9.025 25.684 6.204 1.00 59.41 227 GLN A CA 1
ATOM 1777 C C . GLN A 1 227 ? -8.816 26.044 4.725 1.00 59.41 227 GLN A C 1
ATOM 1779 O O . GLN A 1 227 ? -9.063 27.182 4.339 1.00 59.41 227 GLN A O 1
ATOM 1784 N N . CYS A 1 228 ? -8.441 25.078 3.880 1.00 57.41 228 CYS A N 1
ATOM 1785 C CA . CYS A 1 228 ? -8.199 25.287 2.458 1.00 57.41 228 CYS A CA 1
ATOM 1786 C C . CYS A 1 228 ? -9.382 24.744 1.643 1.00 57.41 228 CYS A C 1
ATOM 1788 O O . CYS A 1 228 ? -9.388 23.598 1.200 1.00 57.41 228 CYS A O 1
ATOM 1790 N N . ARG A 1 229 ? -10.429 25.565 1.485 1.00 61.03 229 ARG A N 1
ATOM 1791 C CA . ARG A 1 229 ? -11.626 25.203 0.696 1.00 61.03 229 ARG A CA 1
ATOM 1792 C C . ARG A 1 229 ? -11.401 25.295 -0.816 1.00 61.03 229 ARG A C 1
ATOM 1794 O O . ARG A 1 229 ? -12.246 24.859 -1.583 1.00 61.03 229 ARG A O 1
ATOM 1801 N N . THR A 1 230 ? -10.297 25.876 -1.264 1.00 67.50 230 THR A N 1
ATOM 1802 C CA . THR A 1 230 ? -9.971 26.007 -2.686 1.00 67.50 230 THR A CA 1
ATOM 1803 C C . THR A 1 230 ? -9.039 24.878 -3.110 1.00 67.50 230 THR A C 1
ATOM 1805 O O . THR A 1 230 ? -7.904 24.803 -2.640 1.00 67.50 230 THR A O 1
ATOM 1808 N N . LEU A 1 231 ? -9.513 24.001 -3.998 1.00 76.94 231 LEU A N 1
ATOM 1809 C CA . LEU A 1 231 ? -8.682 22.974 -4.629 1.00 76.94 231 LEU A CA 1
ATOM 1810 C C . LEU A 1 231 ? -7.661 23.626 -5.566 1.00 76.94 231 LEU A C 1
ATOM 1812 O O . LEU A 1 231 ? -7.960 24.634 -6.210 1.00 76.94 231 LEU A O 1
ATOM 1816 N N . SER A 1 232 ? -6.468 23.036 -5.678 1.00 83.38 232 SER A N 1
ATOM 1817 C CA . SER A 1 232 ? -5.506 23.480 -6.688 1.00 83.38 232 SER A CA 1
ATOM 1818 C C . SER A 1 232 ? -6.102 23.282 -8.093 1.00 83.38 232 SER A C 1
ATOM 1820 O O . SER A 1 232 ? -6.844 22.318 -8.320 1.00 83.38 232 SER A O 1
ATOM 1822 N N . PRO A 1 233 ? -5.794 24.163 -9.062 1.00 84.38 233 PRO A N 1
ATOM 1823 C CA . PRO A 1 233 ? -6.322 24.039 -10.422 1.00 84.38 233 PRO A CA 1
ATOM 1824 C C . PRO A 1 233 ? -5.899 22.715 -11.073 1.00 84.38 233 PRO A C 1
ATOM 1826 O O . PRO A 1 233 ? -6.683 22.105 -11.795 1.00 84.38 233 PRO A O 1
ATOM 1829 N N . HIS A 1 234 ? -4.694 22.235 -10.750 1.00 87.94 234 HIS A N 1
ATOM 1830 C CA . HIS A 1 234 ? -4.188 20.940 -11.194 1.00 87.94 234 HIS A CA 1
ATOM 1831 C C . HIS A 1 234 ? -5.052 19.778 -10.679 1.00 87.94 234 HIS A C 1
ATOM 1833 O O . HIS A 1 234 ? -5.523 18.962 -11.468 1.00 87.94 234 HIS A O 1
ATOM 1839 N N . LEU A 1 235 ? -5.345 19.751 -9.373 1.00 86.00 235 LEU A N 1
ATOM 1840 C CA . LEU A 1 235 ? -6.189 18.720 -8.771 1.00 86.00 235 LEU A CA 1
ATOM 1841 C C . LEU A 1 235 ? -7.632 18.783 -9.282 1.00 86.00 235 LEU A C 1
ATOM 1843 O O . LEU A 1 235 ? -8.221 17.749 -9.571 1.00 86.00 235 LEU A O 1
ATOM 1847 N N . SER A 1 236 ? -8.200 19.981 -9.435 1.00 87.00 236 SER A N 1
ATOM 1848 C CA . SER A 1 236 ? -9.564 20.145 -9.954 1.00 87.00 236 SER A CA 1
ATOM 1849 C C . SER A 1 236 ? -9.708 19.635 -11.392 1.00 87.00 236 SER A C 1
ATOM 1851 O O . SER A 1 236 ? -10.703 18.982 -11.712 1.00 87.00 236 SER A O 1
ATOM 1853 N N . ASN A 1 237 ? -8.717 19.900 -12.249 1.00 89.19 237 ASN A N 1
ATOM 1854 C CA . ASN A 1 237 ? -8.705 19.386 -13.617 1.00 89.19 237 ASN A CA 1
ATOM 1855 C C . ASN A 1 237 ? -8.564 17.860 -13.632 1.00 89.19 237 ASN A C 1
ATOM 1857 O O . ASN A 1 237 ? -9.362 17.195 -14.281 1.00 89.19 237 ASN A O 1
ATOM 1861 N N . TRP A 1 238 ? -7.643 17.303 -12.840 1.00 90.88 238 TRP A N 1
ATOM 1862 C CA . TRP A 1 238 ? -7.475 15.852 -12.732 1.00 90.88 238 TRP A CA 1
ATOM 1863 C C . TRP A 1 238 ? -8.752 15.144 -12.243 1.00 90.88 238 TRP A C 1
ATOM 1865 O O . TRP A 1 238 ? -9.169 14.147 -12.826 1.00 90.88 238 TRP A O 1
ATOM 1875 N N . LEU A 1 239 ? -9.432 15.687 -11.224 1.00 88.81 239 LEU A N 1
ATOM 1876 C CA . LEU A 1 239 ? -10.713 15.145 -10.745 1.00 88.81 239 LEU A CA 1
ATOM 1877 C C . LEU A 1 239 ? -11.773 15.143 -11.852 1.00 88.81 239 LEU A C 1
ATOM 1879 O O . LEU A 1 239 ? -12.497 14.162 -12.010 1.00 88.81 239 LEU A O 1
ATOM 1883 N N . ARG A 1 240 ? -11.839 16.220 -12.642 1.00 88.62 240 ARG A N 1
ATOM 1884 C CA . ARG A 1 240 ? -12.772 16.342 -13.768 1.00 88.62 240 ARG A CA 1
ATOM 1885 C C . ARG A 1 240 ? -12.481 15.315 -14.858 1.00 88.62 240 ARG A C 1
ATOM 1887 O O . ARG A 1 240 ? -13.416 14.680 -15.334 1.00 88.62 240 ARG A O 1
ATOM 1894 N N . ASP A 1 241 ? -11.209 15.109 -15.188 1.00 89.81 241 ASP A N 1
ATOM 1895 C CA . ASP A 1 241 ? -10.774 14.117 -16.178 1.00 89.81 241 ASP A CA 1
ATOM 1896 C C . ASP A 1 241 ? -11.171 12.688 -15.767 1.00 89.81 241 ASP A C 1
ATOM 1898 O O . ASP A 1 241 ? -11.464 11.848 -16.619 1.00 89.81 241 ASP A O 1
ATOM 1902 N N . LYS A 1 242 ? -11.233 12.412 -14.457 1.00 86.56 242 LYS A N 1
ATOM 1903 C CA . LYS A 1 242 ? -11.673 11.124 -13.892 1.00 86.56 242 LYS A CA 1
ATOM 1904 C C . LYS A 1 242 ? -13.176 11.042 -13.597 1.00 86.56 242 LYS A C 1
ATOM 1906 O O . LYS A 1 242 ? -13.621 10.058 -13.011 1.00 86.56 242 LYS A O 1
ATOM 1911 N N . ASN A 1 243 ? -13.971 12.034 -14.007 1.00 87.38 243 ASN A N 1
ATOM 1912 C CA 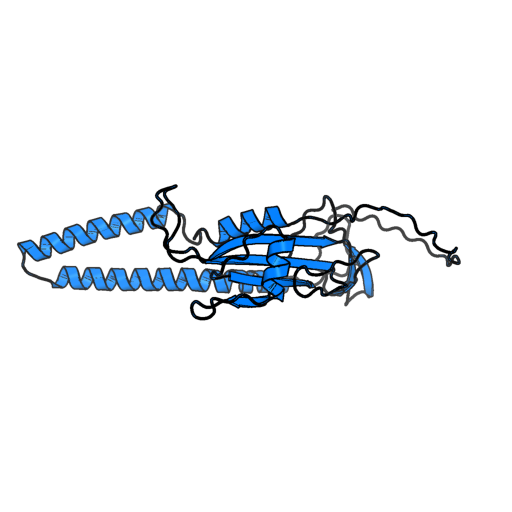. ASN A 1 243 ? -15.405 12.148 -13.695 1.00 87.38 243 ASN A CA 1
ATOM 1913 C C . ASN A 1 243 ? -15.719 12.129 -12.184 1.00 87.38 243 ASN A C 1
ATOM 1915 O O . ASN A 1 243 ? -16.779 11.667 -11.758 1.00 87.38 243 ASN A O 1
ATOM 1919 N N . LEU A 1 244 ? -14.800 12.632 -11.360 1.00 85.56 244 LEU A N 1
ATOM 1920 C CA . LEU A 1 244 ? -14.966 12.774 -9.916 1.00 85.56 244 LEU A CA 1
ATOM 1921 C C . LEU A 1 244 ? -15.455 14.187 -9.583 1.00 85.56 244 LEU A C 1
ATOM 1923 O O . LEU A 1 244 ? -15.146 15.155 -10.280 1.00 85.56 244 LEU A O 1
ATOM 1927 N N . SER A 1 245 ? -16.223 14.331 -8.497 1.00 79.44 245 SER A N 1
ATOM 1928 C CA . SER A 1 245 ? -16.711 15.656 -8.095 1.00 79.44 245 SER A CA 1
ATOM 1929 C C . SER A 1 245 ? -15.545 16.565 -7.675 1.00 79.44 245 SER A C 1
ATOM 1931 O O . SER A 1 245 ? -14.723 16.215 -6.825 1.00 79.44 245 SER A O 1
ATOM 1933 N N . ALA A 1 246 ? -15.498 17.757 -8.268 1.00 73.88 246 ALA A N 1
ATOM 1934 C CA . ALA A 1 246 ? -14.511 18.794 -7.980 1.00 73.88 246 ALA A CA 1
ATOM 1935 C C . ALA A 1 246 ? -14.968 19.753 -6.863 1.00 73.88 246 ALA A C 1
ATOM 1937 O O . ALA A 1 246 ? -14.448 20.862 -6.743 1.00 73.88 246 ALA A O 1
ATOM 1938 N N . GLU A 1 247 ? -15.967 19.362 -6.068 1.00 73.62 247 GLU A N 1
ATOM 1939 C CA . GLU A 1 247 ? -16.418 20.157 -4.929 1.00 73.62 247 GLU A CA 1
ATOM 1940 C C . GLU A 1 247 ? -15.355 20.216 -3.826 1.00 73.62 247 GLU A C 1
ATOM 1942 O O . GLU A 1 247 ? -14.634 19.250 -3.560 1.00 73.62 247 GLU A O 1
ATOM 1947 N N . ALA A 1 248 ? -15.293 21.369 -3.159 1.00 64.56 248 ALA A N 1
ATOM 1948 C CA . ALA A 1 248 ? -14.407 21.624 -2.036 1.00 64.56 248 ALA A CA 1
ATOM 1949 C C . ALA A 1 248 ? -14.701 20.674 -0.867 1.00 64.56 248 ALA A C 1
ATOM 1951 O O . ALA A 1 248 ? -15.678 20.848 -0.135 1.00 64.56 248 ALA A O 1
ATOM 1952 N N . ARG A 1 249 ? -13.828 19.689 -0.661 1.00 76.69 249 ARG A N 1
ATOM 1953 C CA . ARG A 1 249 ? -13.908 18.735 0.447 1.00 76.69 249 ARG A CA 1
ATOM 1954 C C . ARG A 1 249 ? -12.521 18.292 0.885 1.00 76.69 249 ARG A C 1
ATOM 1956 O O . ARG A 1 249 ? -11.529 18.581 0.226 1.00 76.69 249 ARG A O 1
ATOM 1963 N N . LEU A 1 250 ? -12.476 17.580 2.004 1.00 80.19 250 LEU A N 1
ATOM 1964 C CA . LEU A 1 250 ? -11.254 16.969 2.512 1.00 80.19 250 LEU A CA 1
ATOM 1965 C C . LEU A 1 250 ? -10.902 15.737 1.674 1.00 80.19 250 LEU A C 1
ATOM 1967 O O . LEU A 1 250 ? -11.478 14.661 1.835 1.00 80.19 250 LEU A O 1
ATOM 1971 N N . LEU A 1 251 ? -9.963 15.945 0.768 1.00 84.50 251 LEU A N 1
ATOM 1972 C CA . LEU A 1 251 ? -9.314 14.971 -0.088 1.00 84.50 251 LEU A CA 1
ATOM 1973 C C . LEU A 1 251 ? -7.877 14.712 0.367 1.00 84.50 251 LEU A C 1
ATOM 1975 O O . LEU A 1 251 ? -7.152 15.649 0.725 1.00 84.50 251 LEU A O 1
ATOM 1979 N N . ARG A 1 252 ? -7.465 13.452 0.267 1.00 84.00 252 ARG A N 1
ATOM 1980 C CA . ARG A 1 252 ? -6.070 13.025 0.306 1.00 84.00 252 ARG A CA 1
ATOM 1981 C C . ARG A 1 252 ? -5.778 12.219 -0.952 1.00 84.00 252 ARG A C 1
ATOM 1983 O O . ARG A 1 252 ? -6.485 11.255 -1.231 1.00 84.00 252 ARG A O 1
ATOM 1990 N N . LEU A 1 253 ? -4.759 12.619 -1.698 1.00 87.00 253 LEU A N 1
ATOM 1991 C CA . LEU A 1 253 ? -4.288 11.918 -2.885 1.00 87.00 253 LEU A CA 1
ATOM 1992 C C . LEU A 1 253 ? -2.933 11.286 -2.579 1.00 87.00 253 LEU A C 1
ATOM 1994 O O . LEU A 1 253 ? -1.998 11.985 -2.182 1.00 87.00 253 LEU A O 1
ATOM 1998 N N . GLU A 1 254 ? -2.849 9.979 -2.780 1.00 87.12 254 GLU A N 1
ATOM 1999 C CA . GLU A 1 254 ? -1.628 9.192 -2.648 1.00 87.12 254 GLU A CA 1
ATOM 2000 C C . GLU A 1 254 ? -1.260 8.619 -4.020 1.00 87.12 254 GLU A C 1
ATOM 2002 O O . GLU A 1 254 ? -2.132 8.164 -4.767 1.00 87.12 254 GLU A O 1
ATOM 2007 N N . GLU A 1 255 ? 0.021 8.645 -4.367 1.00 86.62 255 GLU A N 1
ATOM 2008 C CA . GLU A 1 255 ? 0.535 8.053 -5.602 1.00 86.62 255 GLU A CA 1
ATOM 2009 C C . GLU A 1 255 ? 1.750 7.180 -5.279 1.00 86.62 255 GLU A C 1
ATOM 2011 O O . GLU A 1 255 ? 2.533 7.475 -4.385 1.00 86.62 255 GLU A O 1
ATOM 2016 N N . GLY A 1 256 ? 1.891 6.060 -5.973 1.00 85.06 256 GLY A N 1
ATOM 2017 C CA . GLY A 1 256 ? 3.004 5.132 -5.799 1.00 85.06 256 GLY A CA 1
ATOM 2018 C C . GLY A 1 256 ? 3.455 4.633 -7.158 1.00 85.06 256 GLY A C 1
ATOM 2019 O O . GLY A 1 256 ? 2.620 4.294 -7.995 1.00 85.06 256 GLY A O 1
ATOM 2020 N N . PHE A 1 257 ? 4.758 4.611 -7.401 1.00 87.25 257 PHE A N 1
ATOM 2021 C CA . PHE A 1 257 ? 5.315 4.171 -8.673 1.00 87.25 257 PHE A CA 1
ATOM 2022 C C . PHE A 1 257 ? 6.702 3.564 -8.494 1.00 87.25 257 PHE A C 1
ATOM 2024 O O . PHE A 1 257 ? 7.394 3.852 -7.517 1.00 87.25 257 PHE A O 1
ATOM 2031 N N . GLU A 1 258 ? 7.078 2.723 -9.454 1.00 82.44 258 GLU A N 1
ATOM 2032 C CA . GLU A 1 258 ? 8.390 2.074 -9.566 1.00 82.44 258 GLU A CA 1
ATOM 2033 C C . GLU A 1 258 ? 8.785 1.935 -11.037 1.00 82.44 258 GLU A C 1
ATOM 2035 O O . GLU A 1 258 ? 7.875 1.674 -11.866 1.00 82.44 258 GLU A O 1
#